Protein AF-A0A954VTP2-F1 (afdb_monomer_lite)

Foldseek 3Di:
DWDWDAQDDDDDPPQCVQQVVVQVQLCPPLFLNVPPPWGKGWCAQDPPGFSCRRQVNVDPFADFFAASVVPHTQGRGSCLQFPQPHFRPFFRAAGSNRHGHPDQKAFHCHQLRSGFDADPVRQTQTVSSVFWHFIATRGGRGSSRRGVDTDGSNDTTIIDMDIDDDDDDAQLQPPVSPNDRFQVSLLVLLVCQQVQPQPCSCVSVPPSGSHLVSSVCSACPRLNAAQQPLGSPRAREPVSVVQLVVVVQEVPPDALCDTSNNAPSSSRSGRYPVSVVRRCVVVRYVNVSVDPPDPPPPPPVVVVVVVVVVVVPPPPDDDDDDDD

Radius of gyration: 31.39 Å; chains: 1; bounding box: 60×109×73 Å

Structure (mmCIF, N/CA/C/O backbone):
data_AF-A0A954VTP2-F1
#
_entry.id   AF-A0A954VTP2-F1
#
loop_
_atom_site.group_PDB
_atom_site.id
_atom_site.type_symbol
_atom_site.label_atom_id
_atom_site.label_alt_id
_atom_site.label_comp_id
_atom_site.label_asym_id
_atom_site.label_entity_id
_atom_site.label_seq_id
_atom_site.pdbx_PDB_ins_code
_atom_site.Cartn_x
_atom_site.Cartn_y
_atom_site.Cartn_z
_atom_site.occupancy
_atom_site.B_iso_or_equiv
_atom_site.auth_seq_id
_atom_site.auth_comp_id
_atom_site.auth_asym_id
_atom_site.auth_atom_id
_atom_site.pdbx_PDB_model_num
ATOM 1 N N . MET A 1 1 ? 8.402 9.759 -12.690 1.00 35.31 1 MET A N 1
ATOM 2 C CA . MET A 1 1 ? 9.348 10.727 -12.102 1.00 35.31 1 MET A CA 1
ATOM 3 C C . MET A 1 1 ? 10.553 10.971 -13.006 1.00 35.31 1 MET A C 1
ATOM 5 O O . MET A 1 1 ? 11.437 10.148 -12.967 1.00 35.31 1 MET A O 1
ATOM 9 N N . SER A 1 2 ? 10.586 12.011 -13.848 1.00 28.25 2 SER A N 1
ATOM 10 C CA . SER A 1 2 ? 11.744 12.298 -14.728 1.00 28.25 2 SER A CA 1
ATOM 11 C C . SER A 1 2 ? 12.648 13.342 -14.095 1.00 28.25 2 SER A C 1
ATOM 13 O O . SER A 1 2 ? 12.133 14.381 -13.689 1.00 28.25 2 SER A O 1
ATOM 15 N N . LEU A 1 3 ? 13.959 13.095 -14.060 1.00 38.44 3 LEU A N 1
ATOM 16 C CA . LEU A 1 3 ? 14.917 13.932 -13.334 1.00 38.44 3 LEU A CA 1
ATOM 17 C C . LEU A 1 3 ? 16.186 14.200 -14.156 1.00 38.44 3 LEU A C 1
ATOM 19 O O . LEU A 1 3 ? 16.896 13.253 -14.482 1.00 38.44 3 LEU A O 1
ATOM 23 N N . GLU A 1 4 ? 16.454 15.464 -14.506 1.00 31.09 4 GLU A N 1
ATOM 24 C CA . GLU A 1 4 ? 17.677 15.900 -15.208 1.00 31.09 4 GLU A CA 1
ATOM 25 C C . GLU A 1 4 ? 18.935 15.542 -14.402 1.00 31.09 4 GLU A C 1
ATOM 27 O O . GLU A 1 4 ? 19.160 16.096 -13.327 1.00 31.09 4 GLU A O 1
ATOM 32 N N . ASN A 1 5 ? 19.779 14.645 -14.923 1.00 38.56 5 ASN A N 1
ATOM 33 C CA . ASN A 1 5 ? 21.031 14.283 -14.258 1.00 38.56 5 ASN A CA 1
ATOM 34 C C . ASN A 1 5 ? 22.223 15.025 -14.873 1.00 38.56 5 ASN A C 1
ATOM 36 O O . ASN A 1 5 ? 22.413 14.954 -16.086 1.00 38.56 5 ASN A O 1
ATOM 40 N N . GLN A 1 6 ? 23.020 15.711 -14.041 1.00 37.25 6 GLN A N 1
ATOM 41 C CA . GLN A 1 6 ? 24.300 16.331 -14.412 1.00 37.25 6 GLN A CA 1
ATOM 42 C C . GLN A 1 6 ? 25.276 15.278 -14.971 1.00 37.25 6 GLN A C 1
ATOM 44 O O . GLN A 1 6 ? 25.207 14.108 -14.623 1.00 37.25 6 GLN A O 1
ATOM 49 N N . ALA A 1 7 ? 26.190 15.672 -15.860 1.00 34.72 7 ALA A N 1
ATOM 50 C CA . ALA A 1 7 ? 27.163 14.756 -16.459 1.00 34.72 7 ALA A CA 1
ATOM 51 C C . ALA A 1 7 ? 28.050 14.087 -15.383 1.00 34.72 7 ALA A C 1
ATOM 53 O O . ALA A 1 7 ? 28.792 14.791 -14.697 1.00 34.72 7 ALA A O 1
ATOM 54 N N . PHE A 1 8 ? 28.025 12.753 -15.265 1.00 45.66 8 PHE A N 1
ATOM 55 C CA . PHE A 1 8 ? 28.810 12.015 -14.263 1.00 45.66 8 PHE A CA 1
ATOM 56 C C . PHE A 1 8 ? 29.788 10.998 -14.882 1.00 45.66 8 PHE A C 1
ATOM 58 O O . PHE A 1 8 ? 29.507 10.329 -15.874 1.00 45.66 8 PHE A O 1
ATOM 65 N N . GLN A 1 9 ? 31.004 10.986 -14.324 1.00 34.06 9 GLN A N 1
ATOM 66 C CA . GLN A 1 9 ? 32.196 10.235 -14.746 1.00 34.06 9 GLN A CA 1
ATOM 67 C C . GLN A 1 9 ? 32.358 8.935 -13.950 1.00 34.06 9 GLN A C 1
ATOM 69 O O . GLN A 1 9 ? 31.862 8.828 -12.836 1.00 34.06 9 GLN A O 1
ATOM 74 N N . ALA A 1 10 ? 33.107 7.989 -14.525 1.00 33.31 10 ALA A N 1
ATOM 75 C CA . ALA A 1 10 ? 33.074 6.574 -14.182 1.00 33.31 10 ALA A CA 1
ATOM 76 C C . ALA A 1 10 ? 33.636 6.155 -12.783 1.00 33.31 10 ALA A C 1
ATOM 78 O O . ALA A 1 10 ? 34.852 6.247 -12.621 1.00 33.31 10 ALA A O 1
ATOM 79 N N . ASP A 1 11 ? 32.849 5.600 -11.834 1.00 39.38 11 ASP A N 1
ATOM 80 C CA . ASP A 1 11 ? 33.335 4.825 -10.661 1.00 39.38 11 ASP A CA 1
ATOM 81 C C . ASP A 1 1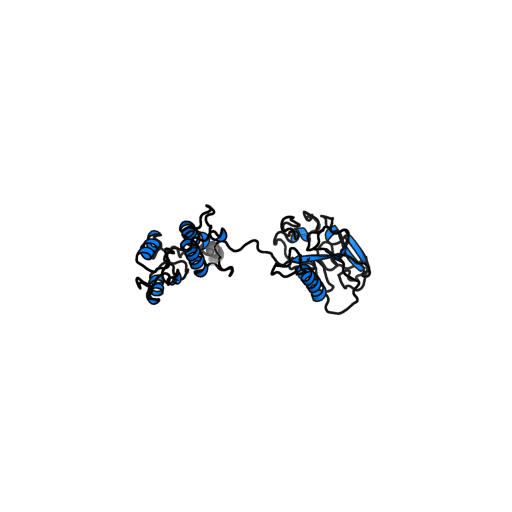1 ? 32.464 3.599 -10.263 1.00 39.38 11 ASP A C 1
ATOM 83 O O . ASP A 1 11 ? 31.316 3.479 -10.634 1.00 39.38 11 ASP A O 1
ATOM 87 N N . THR A 1 12 ? 33.031 2.618 -9.556 1.00 38.84 12 THR A N 1
ATOM 88 C CA . THR A 1 12 ? 32.574 1.212 -9.468 1.00 38.84 12 THR A CA 1
ATOM 89 C C . THR A 1 12 ? 31.311 0.871 -8.638 1.00 38.84 12 THR A C 1
ATOM 91 O O . THR A 1 12 ? 31.079 -0.318 -8.418 1.00 38.84 12 THR A O 1
ATOM 94 N N . GLU A 1 13 ? 30.479 1.823 -8.199 1.00 49.91 13 GLU A N 1
ATOM 95 C CA . GLU A 1 13 ? 29.265 1.571 -7.373 1.00 49.91 13 GLU A CA 1
ATOM 96 C C . GLU A 1 13 ? 27.963 2.133 -8.001 1.00 49.91 13 GLU A C 1
ATOM 98 O O . GLU A 1 13 ? 27.205 2.908 -7.412 1.00 49.91 13 GLU A O 1
ATOM 103 N N . TRP A 1 14 ? 27.689 1.727 -9.241 1.00 55.72 14 TRP A N 1
ATOM 104 C CA . TRP A 1 14 ? 26.690 2.346 -10.124 1.00 55.72 14 TRP A CA 1
ATOM 105 C C . TRP A 1 14 ? 25.211 2.126 -9.796 1.00 55.72 14 TRP A C 1
ATOM 107 O O . TRP A 1 14 ? 24.408 3.055 -9.914 1.00 55.72 14 TRP A O 1
ATOM 117 N N . GLU A 1 15 ? 24.849 0.906 -9.398 1.00 54.88 15 GLU A N 1
ATOM 118 C CA . GLU A 1 15 ? 23.455 0.506 -9.149 1.00 54.88 15 GLU A CA 1
ATOM 119 C C . GLU A 1 15 ? 22.894 1.211 -7.905 1.00 54.88 15 GLU A C 1
ATOM 121 O O . GLU A 1 15 ? 21.787 1.752 -7.934 1.00 54.88 15 GLU A O 1
ATOM 126 N N . CYS A 1 16 ? 23.701 1.293 -6.839 1.00 61.84 16 CYS A N 1
ATOM 127 C CA . CYS A 1 16 ? 23.359 2.045 -5.633 1.00 61.84 16 CYS A CA 1
ATOM 128 C C . CYS A 1 16 ? 23.213 3.537 -5.939 1.00 61.84 16 CYS A C 1
ATOM 130 O O . CYS A 1 16 ? 22.214 4.130 -5.563 1.00 61.84 16 CYS A O 1
ATOM 132 N N . THR A 1 17 ? 24.130 4.130 -6.712 1.00 78.12 17 THR A N 1
ATOM 133 C CA . THR A 1 17 ? 24.124 5.579 -6.982 1.00 78.12 17 THR A CA 1
ATOM 134 C C . THR A 1 17 ? 22.841 6.055 -7.673 1.00 78.12 17 THR A C 1
ATOM 136 O O . THR A 1 17 ? 22.273 7.081 -7.297 1.00 78.12 17 THR A O 1
ATOM 139 N N . HIS A 1 18 ? 22.344 5.311 -8.665 1.00 84.12 18 HIS A N 1
ATOM 140 C CA . HIS A 1 18 ? 21.131 5.691 -9.396 1.00 84.12 18 HIS A CA 1
ATOM 141 C C . HIS A 1 18 ? 19.852 5.451 -8.591 1.00 84.12 18 HIS A C 1
ATOM 143 O O . HIS A 1 18 ? 18.948 6.289 -8.618 1.00 84.12 18 HIS A O 1
ATOM 149 N N . ASN A 1 19 ? 19.777 4.338 -7.857 1.00 89.06 19 ASN A N 1
ATOM 150 C CA . ASN A 1 19 ? 18.643 4.051 -6.980 1.00 89.06 19 ASN A CA 1
ATOM 151 C C . ASN A 1 19 ? 18.606 5.016 -5.773 1.00 89.06 19 ASN A C 1
ATOM 153 O O . ASN A 1 19 ? 17.533 5.500 -5.410 1.00 89.06 19 ASN A O 1
ATOM 157 N N . ASP A 1 20 ? 19.763 5.383 -5.215 1.00 88.56 20 ASP A N 1
ATOM 158 C CA . ASP A 1 20 ? 19.900 6.390 -4.154 1.00 88.56 20 ASP A CA 1
ATOM 159 C C . ASP A 1 20 ? 19.484 7.775 -4.649 1.00 88.56 20 ASP A C 1
ATOM 161 O O . ASP A 1 20 ? 18.753 8.486 -3.956 1.00 88.56 20 ASP A O 1
ATOM 165 N N . PHE A 1 21 ? 19.886 8.142 -5.870 1.00 88.88 21 PHE A N 1
ATOM 166 C CA . PHE A 1 21 ? 19.474 9.392 -6.499 1.00 88.88 21 PHE A CA 1
ATOM 167 C C . PHE A 1 21 ? 17.949 9.483 -6.598 1.00 88.88 21 PHE A C 1
ATOM 169 O O . PHE A 1 21 ? 17.357 10.403 -6.030 1.00 88.88 21 PHE A O 1
ATOM 176 N N . VAL A 1 22 ? 17.290 8.509 -7.237 1.00 91.88 22 VAL A N 1
ATOM 177 C CA . VAL A 1 22 ? 15.826 8.563 -7.396 1.00 91.88 22 VAL A CA 1
ATOM 178 C C . VAL A 1 22 ? 15.089 8.450 -6.061 1.00 91.88 22 VAL A C 1
ATOM 180 O O . VAL A 1 22 ? 14.037 9.062 -5.894 1.00 91.88 22 VAL A O 1
ATOM 183 N N . THR A 1 23 ? 15.655 7.733 -5.086 1.00 91.81 23 THR A N 1
ATOM 184 C CA . THR A 1 23 ? 15.123 7.675 -3.718 1.00 91.81 23 THR A CA 1
ATOM 185 C C . THR A 1 23 ? 15.218 9.027 -3.018 1.00 91.81 23 THR A C 1
ATOM 187 O O . THR A 1 23 ? 14.278 9.427 -2.331 1.00 91.81 23 THR A O 1
ATOM 190 N N . SER A 1 24 ? 16.326 9.751 -3.184 1.00 90.88 24 SER A N 1
ATOM 191 C CA . SER A 1 24 ? 16.495 11.083 -2.599 1.00 90.88 24 SER A CA 1
ATOM 192 C C . SER A 1 24 ? 15.520 12.095 -3.207 1.00 90.88 24 SER A C 1
ATOM 194 O O . SER A 1 24 ? 14.897 12.863 -2.477 1.00 90.88 24 SER A O 1
ATOM 196 N N . GLU A 1 25 ? 15.305 12.019 -4.521 1.00 91.25 25 GLU A N 1
ATOM 197 C CA . GLU A 1 25 ? 14.390 12.884 -5.267 1.00 91.25 25 GLU A CA 1
ATOM 198 C C . GLU A 1 25 ? 12.922 12.623 -4.914 1.00 91.25 25 GLU A C 1
ATOM 200 O O . GLU A 1 25 ? 12.150 13.567 -4.730 1.00 91.25 25 GLU A O 1
ATOM 205 N N . ALA A 1 26 ? 12.542 11.355 -4.732 1.00 92.12 26 ALA A N 1
ATOM 206 C CA . ALA A 1 26 ? 11.207 10.972 -4.277 1.00 92.12 26 ALA A CA 1
ATOM 207 C C . ALA A 1 26 ? 10.867 11.514 -2.878 1.00 92.12 26 ALA A C 1
ATOM 209 O O . ALA A 1 26 ? 9.687 11.728 -2.586 1.00 92.12 26 ALA A O 1
ATOM 210 N N . LYS A 1 27 ? 11.887 11.753 -2.041 1.00 91.12 27 LYS A N 1
ATOM 211 C CA . LYS A 1 27 ? 11.785 12.253 -0.659 1.00 91.12 27 LYS A CA 1
ATOM 212 C C . LYS A 1 27 ? 12.024 13.760 -0.524 1.00 91.12 27 LYS A C 1
ATOM 214 O O . LYS A 1 27 ? 12.118 14.261 0.596 1.00 91.12 27 LYS A O 1
ATOM 219 N N . LEU A 1 28 ? 12.149 14.495 -1.631 1.00 92.88 28 LEU A N 1
ATOM 220 C CA . LEU A 1 28 ? 12.284 15.947 -1.564 1.00 92.88 28 LEU A CA 1
ATOM 221 C C . LEU A 1 28 ? 11.017 16.598 -0.982 1.00 92.88 28 LEU A C 1
ATOM 223 O O . LEU A 1 28 ? 9.911 16.168 -1.318 1.00 92.88 28 LEU A O 1
ATOM 227 N N . PRO A 1 29 ? 11.161 17.677 -0.188 1.00 95.31 29 PRO A N 1
ATOM 228 C CA . PRO A 1 29 ? 10.022 18.424 0.327 1.00 95.31 29 PRO A CA 1
ATOM 229 C C . PRO A 1 29 ? 9.065 18.868 -0.783 1.00 95.31 29 PRO A C 1
ATOM 231 O O . PRO A 1 29 ? 9.474 19.537 -1.735 1.00 95.31 29 PRO A O 1
ATOM 234 N N . GLY A 1 30 ? 7.786 18.526 -0.638 1.00 90.88 30 GLY A N 1
ATOM 235 C CA . GLY A 1 30 ? 6.728 18.847 -1.599 1.00 90.88 30 GLY A CA 1
ATOM 236 C C . GLY A 1 30 ? 6.518 17.799 -2.693 1.00 90.88 30 GLY A C 1
ATOM 237 O O . GLY A 1 30 ? 5.600 17.956 -3.497 1.00 90.88 30 GLY A O 1
ATOM 238 N N . SER A 1 31 ? 7.327 16.738 -2.729 1.00 92.94 31 SER A N 1
ATOM 239 C CA . SER A 1 31 ? 7.081 15.573 -3.579 1.00 92.94 31 SER A CA 1
ATOM 240 C C . SER A 1 31 ? 5.758 14.911 -3.185 1.00 92.94 31 SER A C 1
ATOM 242 O O . SER A 1 31 ? 5.483 14.731 -1.999 1.00 92.94 31 SER A O 1
ATOM 244 N N . LEU A 1 32 ? 4.954 14.469 -4.160 1.00 90.12 32 LEU A N 1
ATOM 245 C CA . LEU A 1 32 ? 3.729 13.705 -3.871 1.00 90.12 32 LEU A CA 1
ATOM 246 C C . LEU A 1 32 ? 4.014 12.362 -3.189 1.00 90.12 32 LEU A C 1
ATOM 248 O O . LEU A 1 32 ? 3.113 11.734 -2.642 1.00 90.12 32 LEU A O 1
ATOM 252 N N . THR A 1 33 ? 5.268 11.921 -3.230 1.00 89.12 33 THR A N 1
ATOM 253 C CA . THR A 1 33 ? 5.714 10.645 -2.685 1.00 89.12 33 THR A CA 1
ATOM 254 C C . THR A 1 33 ? 6.558 10.804 -1.423 1.00 89.12 33 THR A C 1
ATOM 256 O O . THR A 1 33 ? 7.090 9.811 -0.938 1.00 89.12 33 THR A O 1
ATOM 259 N N . GLU A 1 34 ? 6.692 12.028 -0.893 1.00 89.31 34 GLU A N 1
ATOM 260 C CA . GLU A 1 34 ? 7.565 12.352 0.247 1.00 89.31 34 GLU A CA 1
ATOM 261 C C . GLU A 1 34 ? 7.271 11.479 1.475 1.00 89.31 34 GLU A C 1
ATOM 263 O O . GLU A 1 34 ? 8.191 11.002 2.138 1.00 89.31 34 GLU A O 1
ATOM 268 N N . SER A 1 35 ? 5.987 11.245 1.758 1.00 86.44 35 SER A N 1
ATOM 269 C CA . SER A 1 35 ? 5.522 10.502 2.932 1.00 86.44 35 SER A CA 1
ATOM 270 C C . SER A 1 35 ? 5.385 8.995 2.713 1.00 86.44 35 SER A C 1
ATOM 272 O O . SER A 1 35 ? 4.958 8.298 3.630 1.00 86.44 35 SER A O 1
ATOM 274 N N . LEU A 1 36 ? 5.660 8.483 1.511 1.00 84.06 36 LEU A N 1
ATOM 275 C CA . LEU A 1 36 ? 5.495 7.059 1.229 1.00 84.06 36 LEU A CA 1
ATOM 276 C C . LEU A 1 36 ? 6.678 6.276 1.802 1.00 84.06 36 LEU A C 1
ATOM 278 O O . LEU A 1 36 ? 7.824 6.482 1.393 1.00 84.06 36 LEU A O 1
ATOM 282 N N . ASP A 1 37 ? 6.391 5.340 2.707 1.00 82.81 37 ASP A N 1
ATOM 283 C CA . ASP A 1 37 ? 7.393 4.414 3.239 1.00 82.81 37 ASP A CA 1
ATOM 284 C C . ASP A 1 37 ? 7.608 3.241 2.275 1.00 82.81 37 ASP A C 1
ATOM 286 O O . ASP A 1 37 ? 7.126 2.127 2.457 1.00 82.81 37 ASP A O 1
ATOM 290 N N . THR A 1 38 ? 8.285 3.537 1.169 1.00 85.94 38 THR A N 1
ATOM 291 C CA . THR A 1 38 ? 8.599 2.573 0.114 1.00 85.94 38 THR A CA 1
ATOM 292 C C . THR A 1 38 ? 10.026 2.765 -0.386 1.00 85.94 38 THR A C 1
ATOM 294 O O . THR A 1 38 ? 10.633 3.833 -0.253 1.00 85.94 38 THR A O 1
ATOM 297 N N . THR A 1 39 ? 10.559 1.729 -1.024 1.00 87.06 39 THR A N 1
ATOM 298 C CA . THR A 1 39 ? 11.769 1.833 -1.840 1.00 87.06 39 THR A CA 1
ATOM 299 C C . THR A 1 39 ? 11.450 2.482 -3.184 1.00 87.06 39 THR A C 1
ATOM 301 O O . THR A 1 39 ? 10.319 2.393 -3.666 1.00 87.06 39 THR A O 1
ATOM 304 N N . TRP A 1 40 ? 12.446 3.133 -3.784 1.00 92.69 40 TRP A N 1
ATOM 305 C CA . TRP A 1 40 ? 12.388 3.679 -5.138 1.00 92.69 40 TRP A CA 1
ATOM 306 C C . TRP A 1 40 ? 13.584 3.166 -5.932 1.00 92.69 40 TRP A C 1
ATOM 308 O O . TRP A 1 40 ? 14.713 3.175 -5.450 1.00 92.69 40 TRP A O 1
ATOM 318 N N . THR A 1 41 ? 13.332 2.709 -7.151 1.00 94.25 41 THR A N 1
ATOM 319 C CA . THR A 1 41 ? 14.354 2.156 -8.045 1.00 94.25 41 THR A CA 1
ATOM 320 C C . THR A 1 41 ? 14.270 2.828 -9.403 1.00 94.25 41 THR A C 1
ATOM 322 O O . THR A 1 41 ? 13.185 3.170 -9.881 1.00 94.25 41 THR A O 1
ATOM 325 N N . ALA A 1 42 ? 15.418 3.065 -10.030 1.00 94.62 42 ALA A N 1
ATOM 326 C CA . ALA A 1 42 ? 15.474 3.607 -11.376 1.00 94.62 42 ALA A CA 1
ATOM 327 C C . ALA A 1 42 ? 14.922 2.578 -12.375 1.00 94.62 42 ALA A C 1
ATOM 329 O O . ALA A 1 42 ? 15.268 1.397 -12.339 1.00 94.62 42 ALA A O 1
ATOM 330 N N . ILE A 1 43 ? 14.092 3.018 -13.316 1.00 94.12 43 ILE A N 1
ATOM 331 C CA . ILE A 1 43 ? 13.606 2.179 -14.413 1.00 94.12 43 ILE A CA 1
ATOM 332 C C . ILE A 1 43 ? 14.659 2.189 -15.523 1.00 94.12 43 ILE A C 1
ATOM 334 O O . ILE A 1 43 ? 14.496 2.831 -16.562 1.00 94.12 43 ILE A O 1
ATOM 338 N N . ALA A 1 44 ? 15.784 1.534 -15.250 1.00 93.31 44 ALA A N 1
ATOM 339 C CA . ALA A 1 44 ? 16.951 1.538 -16.112 1.00 93.31 44 ALA A CA 1
ATOM 340 C C . ALA A 1 44 ? 17.779 0.255 -15.969 1.00 93.31 44 ALA A C 1
ATOM 342 O O . ALA A 1 44 ? 17.739 -0.401 -14.930 1.00 93.31 44 ALA A O 1
ATOM 343 N N . ALA A 1 45 ? 18.536 -0.089 -17.012 1.00 93.25 45 ALA A N 1
ATOM 344 C CA . ALA A 1 45 ? 19.517 -1.169 -16.965 1.00 93.25 45 ALA A CA 1
ATOM 345 C C . ALA A 1 45 ? 20.939 -0.628 -16.759 1.00 93.25 45 ALA A C 1
ATOM 347 O O . ALA A 1 45 ? 21.332 0.392 -17.337 1.00 93.25 45 ALA A O 1
ATOM 348 N N . PHE A 1 46 ? 21.713 -1.387 -15.990 1.00 91.06 46 PHE A N 1
ATOM 349 C CA . PHE A 1 46 ? 23.109 -1.155 -15.627 1.00 91.06 46 PHE A CA 1
ATOM 350 C C . PHE A 1 46 ? 24.009 -2.226 -16.268 1.00 91.06 46 PHE A C 1
ATOM 352 O O . PHE A 1 46 ? 23.502 -3.170 -16.882 1.00 91.06 46 PHE A O 1
ATOM 359 N N . PRO A 1 47 ? 25.347 -2.122 -16.163 1.00 88.75 47 PRO A N 1
ATOM 360 C CA . PRO A 1 47 ? 26.248 -3.064 -16.828 1.00 88.75 47 PRO A CA 1
ATOM 361 C C . PRO A 1 47 ? 26.089 -4.523 -16.372 1.00 88.75 47 PRO A C 1
ATOM 363 O O . PRO A 1 47 ? 26.438 -5.437 -17.121 1.00 88.75 47 PRO A O 1
ATOM 366 N N . THR A 1 48 ? 25.589 -4.741 -15.153 1.00 87.69 48 THR A N 1
ATOM 367 C CA . THR A 1 48 ? 25.461 -6.060 -14.514 1.00 87.69 48 THR A CA 1
ATOM 368 C C . THR A 1 48 ? 24.032 -6.462 -14.181 1.00 87.69 48 THR A C 1
ATOM 370 O O . THR A 1 48 ? 23.762 -7.659 -14.108 1.00 87.69 48 THR A O 1
ATOM 373 N N . VAL A 1 49 ? 23.122 -5.499 -14.043 1.00 91.00 49 VAL A N 1
ATOM 374 C CA . VAL A 1 49 ? 21.723 -5.728 -13.670 1.00 91.00 49 VAL A CA 1
ATOM 375 C C . VAL A 1 49 ? 20.810 -5.140 -14.739 1.00 91.00 49 VAL A C 1
ATOM 377 O O . VAL A 1 49 ? 20.920 -3.973 -15.119 1.00 91.00 49 VAL A O 1
ATOM 380 N N . ASN A 1 50 ? 19.904 -5.965 -15.260 1.00 93.50 50 ASN A N 1
ATOM 381 C CA . ASN A 1 50 ? 18.906 -5.509 -16.225 1.00 93.50 50 ASN A CA 1
ATOM 382 C C . ASN A 1 50 ? 17.785 -4.712 -15.525 1.00 93.50 50 ASN A C 1
ATOM 384 O O . ASN A 1 50 ? 17.600 -4.818 -14.316 1.00 93.50 50 ASN A O 1
ATOM 388 N N . ALA A 1 51 ? 17.006 -3.936 -16.279 1.00 93.12 51 ALA A N 1
ATOM 389 C CA . ALA A 1 51 ? 16.006 -3.042 -15.696 1.00 93.12 51 ALA A CA 1
ATOM 390 C C . ALA A 1 51 ? 14.870 -3.784 -14.984 1.00 93.12 51 ALA A C 1
ATOM 392 O O . ALA A 1 51 ? 14.331 -3.289 -13.993 1.00 93.12 51 ALA A O 1
ATOM 393 N N . ARG A 1 52 ? 14.520 -4.983 -15.465 1.00 92.88 52 ARG A N 1
ATOM 394 C CA . ARG A 1 52 ? 13.479 -5.815 -14.851 1.00 92.88 52 ARG A CA 1
ATOM 395 C C . ARG A 1 52 ? 13.919 -6.321 -13.484 1.00 92.88 52 ARG A C 1
ATOM 397 O O . ARG A 1 52 ? 13.154 -6.262 -12.535 1.00 92.88 52 ARG A O 1
ATOM 404 N N . GLU A 1 53 ? 15.165 -6.765 -13.374 1.00 93.31 53 GLU A N 1
ATOM 405 C CA . GLU A 1 53 ? 15.763 -7.183 -12.108 1.00 93.31 53 GLU A CA 1
ATOM 406 C C . GLU A 1 53 ? 15.914 -5.998 -11.145 1.00 93.31 53 GLU A C 1
ATOM 408 O O . GLU A 1 53 ? 15.503 -6.112 -9.993 1.00 93.31 53 GLU A O 1
ATOM 413 N N . ASN A 1 54 ? 16.386 -4.838 -11.626 1.00 92.69 54 ASN A N 1
ATOM 414 C CA . ASN A 1 54 ? 16.537 -3.637 -10.794 1.00 92.69 54 ASN A CA 1
ATOM 415 C C . ASN A 1 54 ? 15.212 -3.154 -10.187 1.00 92.69 54 ASN A C 1
ATOM 417 O O . ASN A 1 54 ? 15.182 -2.665 -9.064 1.00 92.69 54 ASN A O 1
ATOM 421 N N . THR A 1 55 ? 14.121 -3.279 -10.941 1.00 91.88 55 THR A N 1
ATOM 422 C CA . THR A 1 55 ? 12.781 -2.843 -10.517 1.00 91.88 55 THR A CA 1
ATOM 423 C C . THR A 1 55 ? 11.948 -3.963 -9.895 1.00 91.88 55 THR A C 1
ATOM 425 O O . THR A 1 55 ? 10.797 -3.730 -9.538 1.00 91.88 55 THR A O 1
ATOM 428 N N . HIS A 1 56 ? 12.498 -5.175 -9.762 1.00 91.56 56 HIS A N 1
ATOM 429 C CA . HIS A 1 56 ? 11.783 -6.366 -9.286 1.00 91.56 56 HIS A CA 1
ATOM 430 C C . HIS A 1 56 ? 10.519 -6.714 -10.107 1.00 91.56 56 HIS A C 1
ATOM 432 O O . HIS A 1 56 ? 9.486 -7.107 -9.568 1.00 91.56 56 HIS A O 1
ATOM 438 N N . THR A 1 57 ? 10.616 -6.588 -11.432 1.00 90.94 57 THR A N 1
ATOM 439 C CA . THR A 1 57 ? 9.557 -6.847 -12.427 1.00 90.94 57 THR A CA 1
ATOM 440 C C . THR A 1 57 ? 9.964 -7.930 -13.452 1.00 90.94 57 THR A C 1
ATOM 442 O O . THR A 1 57 ? 9.618 -7.899 -14.640 1.00 90.94 57 THR A O 1
ATOM 445 N N . ASP A 1 58 ? 10.752 -8.910 -13.008 1.00 87.12 58 ASP A N 1
ATOM 446 C CA . ASP A 1 58 ? 11.397 -9.948 -13.825 1.00 87.12 58 ASP A CA 1
ATOM 447 C C . ASP A 1 58 ? 10.508 -11.163 -14.161 1.00 87.12 58 ASP A C 1
ATOM 449 O O . ASP A 1 58 ? 10.898 -12.018 -14.965 1.00 87.12 58 ASP A O 1
ATOM 453 N N . PHE A 1 59 ? 9.270 -11.192 -13.667 1.00 83.06 59 PHE A N 1
ATOM 454 C CA . PHE A 1 59 ? 8.265 -12.217 -13.966 1.00 83.06 59 PHE A CA 1
ATOM 455 C C . PHE A 1 59 ? 7.046 -11.656 -14.719 1.00 83.06 59 PHE A C 1
ATOM 457 O O . PHE A 1 59 ? 6.814 -10.450 -14.744 1.00 8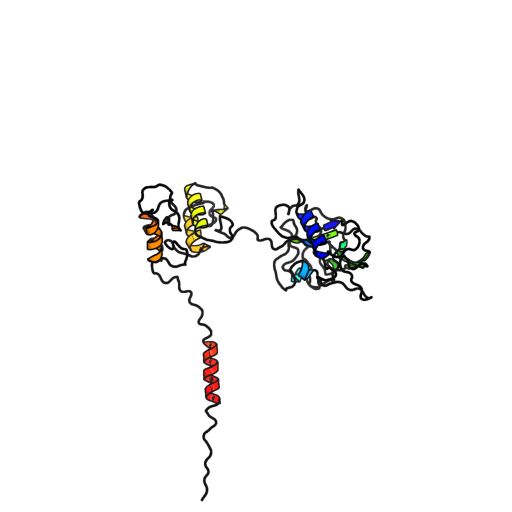3.06 59 PHE A O 1
ATOM 464 N N . ASP A 1 60 ? 6.288 -12.545 -15.370 1.00 78.31 60 ASP A N 1
ATOM 465 C CA . ASP A 1 60 ? 5.044 -12.194 -16.067 1.00 78.31 60 ASP A CA 1
ATOM 466 C C . ASP A 1 60 ? 3.882 -12.034 -15.068 1.00 78.31 60 ASP A C 1
ATOM 468 O O . ASP A 1 60 ? 3.755 -12.817 -14.122 1.00 78.31 60 ASP A O 1
ATOM 472 N N . GLY A 1 61 ? 3.000 -11.060 -15.303 1.00 80.75 61 GLY A N 1
ATOM 473 C CA . GLY A 1 61 ? 1.968 -10.642 -14.350 1.00 80.75 61 GLY A CA 1
ATOM 474 C C . GLY A 1 61 ? 2.473 -9.520 -13.441 1.00 80.75 61 GLY A C 1
ATOM 475 O O . GLY A 1 61 ? 3.268 -8.694 -13.876 1.00 80.75 61 GLY A O 1
ATOM 476 N N . GLY A 1 62 ? 1.991 -9.457 -12.200 1.00 84.31 62 GLY A N 1
ATOM 477 C CA . GLY A 1 62 ? 2.364 -8.414 -11.240 1.00 84.31 62 GLY A CA 1
ATOM 478 C C . GLY A 1 62 ? 1.198 -7.506 -10.863 1.00 84.31 62 GLY A C 1
ATOM 479 O O . GLY A 1 62 ? 0.042 -7.928 -10.872 1.00 84.31 62 GLY A O 1
ATOM 480 N N . PHE A 1 63 ? 1.525 -6.272 -10.492 1.00 87.31 63 PHE A N 1
ATOM 481 C CA . PHE A 1 63 ? 0.564 -5.272 -10.034 1.00 87.31 63 PHE A CA 1
ATOM 482 C C . PHE A 1 63 ? 0.407 -4.159 -11.075 1.00 87.31 63 PHE A C 1
ATOM 484 O O . PHE A 1 63 ? 1.372 -3.865 -11.787 1.00 87.31 63 PHE A O 1
ATOM 491 N N . PRO A 1 64 ? -0.764 -3.499 -11.141 1.00 90.06 64 PRO A N 1
ATOM 492 C CA . PRO A 1 64 ? -0.932 -2.338 -11.998 1.00 90.06 64 PRO A CA 1
ATOM 493 C C . PRO A 1 64 ? 0.028 -1.218 -11.598 1.00 90.06 64 PRO A C 1
ATOM 495 O O . PRO A 1 64 ? 0.227 -0.936 -10.415 1.00 90.06 64 PRO A O 1
ATOM 498 N N . ILE A 1 65 ? 0.603 -0.557 -12.598 1.00 92.12 65 ILE A N 1
ATOM 499 C CA . ILE A 1 65 ? 1.558 0.536 -12.405 1.00 92.12 65 ILE A CA 1
ATOM 500 C C . ILE A 1 65 ? 0.837 1.850 -12.674 1.00 92.12 65 ILE A C 1
ATOM 502 O O . ILE A 1 65 ? 0.175 1.991 -13.703 1.00 92.12 65 ILE A O 1
ATOM 506 N N . PHE A 1 66 ? 1.000 2.829 -11.788 1.00 93.12 66 PHE A N 1
ATOM 507 C CA . PHE A 1 66 ? 0.385 4.152 -11.895 1.00 93.12 66 PHE A CA 1
ATOM 508 C C . PHE A 1 66 ? 1.441 5.256 -11.952 1.00 93.12 66 PHE A C 1
ATOM 510 O O . PHE A 1 66 ? 2.597 5.069 -11.565 1.00 93.12 66 PHE A O 1
ATOM 517 N N . ARG A 1 67 ? 1.046 6.432 -12.446 1.00 92.62 67 ARG A N 1
ATOM 518 C CA . ARG A 1 67 ? 1.813 7.664 -12.238 1.00 92.62 67 ARG A CA 1
ATOM 519 C C . ARG A 1 67 ? 1.752 8.079 -10.767 1.00 92.62 67 ARG A C 1
ATOM 521 O O . ARG A 1 67 ? 0.930 7.598 -9.996 1.00 92.62 67 ARG A O 1
ATOM 528 N N . VAL A 1 68 ? 2.595 9.046 -10.409 1.00 90.75 68 VAL A N 1
ATOM 529 C CA . VAL A 1 68 ? 2.655 9.624 -9.054 1.00 90.75 68 VAL A CA 1
ATOM 530 C C . VAL A 1 68 ? 1.373 10.352 -8.626 1.00 90.75 68 VAL A C 1
ATOM 532 O O . VAL A 1 68 ? 1.245 10.703 -7.462 1.00 90.75 68 VAL A O 1
ATOM 535 N N . ASP A 1 69 ? 0.433 10.585 -9.547 1.00 86.75 69 ASP A N 1
ATOM 536 C CA . ASP A 1 69 ? -0.901 11.104 -9.226 1.00 86.75 69 ASP A CA 1
ATOM 537 C C . ASP A 1 69 ? -1.814 10.053 -8.567 1.00 86.75 69 ASP A C 1
ATOM 539 O O . ASP A 1 69 ? -2.868 10.408 -8.055 1.00 86.75 69 ASP A O 1
ATOM 543 N N . GLY A 1 70 ? -1.425 8.772 -8.581 1.00 86.75 70 GLY A N 1
ATOM 544 C CA . GLY A 1 70 ? -2.205 7.663 -8.029 1.00 86.75 70 GLY A CA 1
ATOM 545 C C . GLY A 1 70 ? -3.440 7.271 -8.849 1.00 86.75 70 GLY A C 1
ATOM 546 O O . GLY A 1 70 ? -4.109 6.300 -8.507 1.00 86.75 70 GLY A O 1
ATOM 547 N N . GLU A 1 71 ? -3.741 7.972 -9.944 1.00 88.38 71 GLU A N 1
ATOM 548 C CA . GLU A 1 71 ? -4.966 7.792 -10.735 1.00 88.38 71 GLU A CA 1
ATOM 549 C C . GLU A 1 71 ? -4.666 7.335 -12.169 1.00 88.38 71 GLU A C 1
ATOM 551 O O . GLU A 1 71 ? -5.377 6.504 -12.747 1.00 88.38 71 GLU A O 1
ATOM 556 N N . THR A 1 72 ? -3.592 7.848 -12.772 1.00 91.00 72 THR A N 1
ATOM 557 C CA . THR A 1 72 ? -3.254 7.578 -14.168 1.00 91.00 72 THR A CA 1
ATOM 558 C C . THR A 1 72 ? -2.500 6.262 -14.283 1.00 91.00 72 THR A C 1
ATOM 560 O O . THR A 1 72 ? -1.287 6.191 -14.073 1.00 91.00 72 THR A O 1
ATOM 563 N N . LYS A 1 73 ? -3.208 5.208 -14.689 1.00 92.56 73 LYS A N 1
ATOM 564 C CA . LYS A 1 73 ? -2.609 3.894 -14.942 1.00 92.56 73 LYS A CA 1
ATOM 565 C C . LYS A 1 73 ? -1.665 3.916 -16.152 1.00 92.56 73 LYS A C 1
ATOM 567 O O . LYS A 1 73 ? -2.016 4.410 -17.225 1.00 92.56 73 LYS A O 1
ATOM 572 N N . ILE A 1 74 ? -0.474 3.362 -15.971 1.00 93.00 74 ILE A N 1
ATOM 573 C CA . ILE A 1 74 ? 0.567 3.160 -16.984 1.00 93.00 74 ILE A CA 1
ATOM 574 C C . ILE A 1 74 ? 0.466 1.755 -17.578 1.00 93.00 74 ILE A C 1
ATOM 576 O O . ILE A 1 74 ? 0.500 1.618 -18.796 1.00 93.00 74 ILE A O 1
ATOM 580 N N . ALA A 1 75 ? 0.307 0.728 -16.747 1.00 91.56 75 ALA A N 1
ATOM 581 C CA . ALA A 1 75 ? 0.345 -0.675 -17.158 1.00 91.56 75 ALA A CA 1
ATOM 582 C C . ALA A 1 75 ? -0.633 -1.502 -16.307 1.00 91.56 75 ALA A C 1
ATOM 584 O O . ALA A 1 75 ? -0.833 -1.161 -15.136 1.00 91.56 75 ALA A O 1
ATOM 585 N N . ASP A 1 76 ? -1.250 -2.553 -16.862 1.00 89.00 76 ASP A N 1
ATOM 586 C CA . ASP A 1 76 ? -2.087 -3.466 -16.065 1.00 89.00 76 ASP A CA 1
ATOM 587 C C . ASP A 1 76 ? -1.232 -4.414 -15.217 1.00 89.00 76 ASP A C 1
ATOM 589 O O . ASP A 1 76 ? -1.652 -4.814 -14.132 1.00 89.00 76 ASP A O 1
ATOM 593 N N . ASP A 1 77 ? -0.031 -4.732 -15.695 1.00 89.19 77 ASP A N 1
ATOM 594 C CA . ASP A 1 77 ? 0.940 -5.584 -15.024 1.00 89.19 77 ASP A CA 1
ATOM 595 C C . ASP A 1 77 ? 2.384 -5.270 -15.476 1.00 89.19 77 ASP A C 1
ATOM 597 O O . ASP A 1 77 ? 2.643 -4.298 -16.191 1.00 89.19 77 ASP A O 1
ATOM 601 N N . TYR A 1 78 ? 3.360 -6.070 -15.042 1.00 89.75 78 TYR A N 1
ATOM 602 C CA . TYR A 1 78 ? 4.766 -5.874 -15.403 1.00 89.75 78 TYR A CA 1
ATOM 603 C C . TYR A 1 78 ? 5.068 -6.251 -16.854 1.00 89.75 78 TYR A C 1
ATOM 605 O O . TYR A 1 78 ? 5.979 -5.686 -17.460 1.00 89.75 78 TYR A O 1
ATOM 613 N N . ALA A 1 79 ? 4.315 -7.184 -17.437 1.00 86.94 79 ALA A N 1
ATOM 614 C CA . ALA A 1 79 ? 4.500 -7.580 -18.826 1.00 86.94 79 ALA A CA 1
ATOM 615 C C . ALA A 1 79 ? 4.167 -6.418 -19.774 1.00 86.94 79 ALA A C 1
ATOM 617 O O . ALA A 1 79 ? 4.912 -6.175 -20.725 1.00 86.94 79 ALA A O 1
ATOM 618 N N . ASP A 1 80 ? 3.123 -5.650 -19.475 1.00 87.12 80 ASP A N 1
ATOM 619 C CA . ASP A 1 80 ? 2.740 -4.448 -20.223 1.00 87.12 80 ASP A CA 1
ATOM 620 C C . ASP A 1 80 ? 3.830 -3.366 -20.262 1.00 87.12 80 ASP A C 1
ATOM 622 O O . ASP A 1 80 ? 3.894 -2.589 -21.215 1.00 87.12 80 ASP A O 1
ATOM 626 N N . LEU A 1 81 ? 4.706 -3.308 -19.255 1.00 88.38 81 LEU A N 1
ATOM 627 C CA . LEU A 1 81 ? 5.806 -2.344 -19.221 1.00 88.38 81 LEU A CA 1
ATOM 628 C C . LEU A 1 81 ? 6.961 -2.726 -20.165 1.00 88.38 81 LEU A C 1
ATOM 630 O O . LEU A 1 81 ? 7.643 -1.840 -20.689 1.00 88.38 81 LEU A O 1
ATOM 634 N N . TRP A 1 82 ? 7.182 -4.031 -20.377 1.00 87.25 82 TRP A N 1
ATOM 635 C CA . TRP A 1 82 ? 8.394 -4.581 -21.003 1.00 87.25 82 TRP A CA 1
ATOM 636 C C . TRP A 1 82 ? 8.175 -5.305 -22.336 1.00 87.25 82 TRP A C 1
ATOM 638 O O . TRP A 1 82 ? 9.140 -5.578 -23.052 1.00 87.25 82 TRP A O 1
ATOM 648 N N . GLN A 1 83 ? 6.951 -5.694 -22.688 1.00 76.69 83 GLN A N 1
ATOM 649 C CA . GLN A 1 83 ? 6.707 -6.500 -23.885 1.00 76.69 83 GLN A CA 1
ATOM 650 C C . GLN A 1 83 ? 6.429 -5.635 -25.124 1.00 76.69 83 GLN A C 1
ATOM 652 O O . GLN A 1 83 ? 5.565 -4.771 -25.135 1.00 76.69 83 GLN A O 1
ATOM 657 N N . GLN A 1 84 ? 7.090 -5.964 -26.239 1.00 65.62 84 GLN A N 1
ATOM 658 C CA . GLN A 1 84 ? 7.034 -5.254 -27.536 1.00 65.62 84 GLN A CA 1
ATOM 659 C C . GLN A 1 84 ? 5.636 -5.095 -28.176 1.00 65.62 84 GLN A C 1
ATOM 661 O O . GLN A 1 84 ? 5.500 -4.480 -29.233 1.00 65.62 84 GLN A O 1
ATOM 666 N N . ARG A 1 85 ? 4.595 -5.738 -27.634 1.00 61.50 85 ARG A N 1
ATOM 667 C CA . ARG A 1 85 ? 3.269 -5.826 -28.273 1.00 61.50 85 ARG A CA 1
ATOM 668 C C . ARG A 1 85 ? 2.162 -5.118 -27.510 1.00 61.50 85 ARG A C 1
ATOM 670 O O . ARG A 1 85 ? 1.128 -4.852 -28.125 1.00 61.50 85 ARG A O 1
ATOM 677 N N . THR A 1 86 ? 2.364 -4.818 -26.234 1.00 57.66 86 THR A N 1
ATOM 678 C CA . THR A 1 86 ? 1.380 -4.125 -25.408 1.00 57.66 86 THR A CA 1
ATOM 679 C C . THR A 1 86 ? 1.893 -2.731 -25.134 1.00 57.66 86 THR A C 1
ATOM 681 O O . THR A 1 86 ? 3.006 -2.522 -24.670 1.00 57.66 86 THR A O 1
ATOM 684 N N . ALA A 1 87 ? 1.089 -1.766 -25.557 1.00 66.25 87 ALA A N 1
ATOM 685 C CA . ALA A 1 87 ? 1.387 -0.378 -25.336 1.00 66.25 87 ALA A CA 1
ATOM 686 C C . ALA A 1 87 ? 1.106 -0.046 -23.868 1.00 66.25 87 ALA A C 1
ATOM 688 O O . ALA A 1 87 ? -0.002 -0.335 -23.406 1.00 66.25 87 ALA A O 1
ATOM 689 N N . ILE A 1 88 ? 2.040 0.604 -23.164 1.00 86.81 88 ILE A N 1
ATOM 690 C CA . ILE A 1 88 ? 1.687 1.248 -21.897 1.00 86.81 88 ILE A CA 1
ATOM 691 C C . ILE A 1 88 ? 0.509 2.192 -22.162 1.00 86.81 88 ILE A C 1
ATOM 693 O O . ILE A 1 88 ? 0.445 2.904 -23.168 1.00 86.81 88 ILE A O 1
ATOM 697 N N . GLN A 1 89 ? -0.480 2.174 -21.283 1.00 89.75 89 GLN A N 1
ATOM 698 C CA . GLN A 1 89 ? -1.755 2.850 -21.503 1.00 89.75 89 GLN A CA 1
ATOM 699 C C . GLN A 1 89 ? -1.582 4.364 -21.555 1.00 89.75 89 GLN A C 1
ATOM 701 O O . GLN A 1 89 ? -2.270 5.044 -22.320 1.00 89.75 89 GLN A O 1
ATOM 706 N N . ASN A 1 90 ? -0.624 4.882 -20.791 1.00 90.44 90 ASN A N 1
ATOM 707 C CA . ASN A 1 90 ? -0.224 6.278 -20.764 1.00 90.44 90 ASN A CA 1
ATOM 708 C C . ASN A 1 90 ? 1.303 6.363 -20.710 1.00 90.44 90 ASN A C 1
ATOM 710 O O . ASN A 1 90 ? 1.946 5.490 -20.142 1.00 90.44 90 ASN A O 1
ATOM 714 N N . GLY A 1 91 ? 1.880 7.424 -21.284 1.00 89.31 91 GLY A N 1
ATOM 715 C CA . GLY A 1 91 ? 3.319 7.673 -21.168 1.00 89.31 91 GLY A CA 1
ATOM 716 C C . GLY A 1 91 ? 3.722 7.941 -19.716 1.00 89.31 91 GLY A C 1
ATOM 717 O O . GLY A 1 91 ? 2.876 8.265 -18.880 1.00 89.31 91 GLY A O 1
ATOM 718 N N . ILE A 1 92 ? 5.004 7.873 -19.399 1.00 91.00 92 ILE A N 1
ATOM 719 C CA . ILE A 1 92 ? 5.514 8.217 -18.069 1.00 91.00 92 ILE A CA 1
ATOM 720 C C . ILE A 1 92 ? 6.117 9.606 -18.197 1.00 91.00 92 ILE A C 1
ATOM 722 O O . ILE A 1 92 ? 7.287 9.693 -18.482 1.00 91.00 92 ILE A O 1
ATOM 726 N N . SER A 1 93 ? 5.349 10.690 -18.063 1.00 89.88 93 SER A N 1
ATOM 727 C CA . SER A 1 93 ? 5.786 12.031 -18.511 1.00 89.88 93 SER A CA 1
ATOM 728 C C . SER A 1 93 ? 5.744 13.106 -17.420 1.00 89.88 93 SER A C 1
ATOM 730 O O . SER A 1 93 ? 5.564 14.285 -17.727 1.00 89.88 93 SER A O 1
ATOM 732 N N . THR A 1 94 ? 5.813 12.702 -16.148 1.00 91.25 94 THR A N 1
ATOM 733 C CA . THR A 1 94 ? 5.715 13.621 -15.005 1.00 91.25 94 THR A CA 1
ATOM 734 C C . THR A 1 94 ? 6.844 13.452 -13.984 1.00 91.25 94 THR A C 1
ATOM 736 O O . THR A 1 94 ? 7.440 12.371 -13.841 1.00 91.25 94 THR A O 1
ATOM 739 N N . THR A 1 95 ? 7.159 14.545 -13.288 1.00 92.88 95 THR A N 1
ATOM 740 C CA . THR A 1 95 ? 8.076 14.610 -12.136 1.00 92.88 95 THR A CA 1
ATOM 741 C C . THR A 1 95 ? 7.404 14.085 -10.862 1.00 92.88 95 THR A C 1
ATOM 743 O O . THR A 1 95 ? 6.222 13.745 -10.871 1.00 92.88 95 THR A O 1
ATOM 746 N N . GLN A 1 96 ? 8.148 14.007 -9.758 1.00 92.38 96 GLN A N 1
ATOM 747 C CA . GLN A 1 96 ? 7.641 13.686 -8.415 1.00 92.38 96 GLN A CA 1
ATOM 748 C C . GLN A 1 96 ? 6.641 14.716 -7.870 1.00 92.38 96 GLN A C 1
ATOM 750 O O . GLN A 1 96 ? 5.851 14.415 -6.982 1.00 92.38 96 GLN A O 1
ATOM 755 N N . PHE A 1 97 ? 6.640 15.918 -8.446 1.00 93.62 97 PHE A N 1
ATOM 756 C CA . PHE A 1 97 ? 5.712 17.001 -8.129 1.00 93.62 97 PHE A CA 1
ATOM 757 C C . PHE A 1 97 ? 4.460 16.980 -9.025 1.00 93.62 97 PHE A C 1
ATOM 759 O O . PHE A 1 97 ? 3.649 17.899 -8.982 1.00 93.62 97 PHE A O 1
ATOM 766 N N . ASN A 1 98 ? 4.306 15.938 -9.856 1.00 91.38 98 ASN A N 1
ATOM 767 C CA . ASN A 1 98 ? 3.270 15.812 -10.885 1.00 91.38 98 ASN A CA 1
ATOM 768 C C . ASN A 1 98 ? 3.304 16.916 -11.959 1.00 91.38 98 ASN A C 1
ATOM 770 O O . ASN A 1 98 ? 2.292 17.257 -12.571 1.00 91.38 98 ASN A O 1
ATOM 774 N N . GLU A 1 99 ? 4.487 17.463 -12.226 1.00 91.69 99 GLU A N 1
ATOM 775 C CA . GLU A 1 99 ? 4.688 18.434 -13.300 1.00 91.69 99 GLU A CA 1
ATOM 776 C C . GLU A 1 99 ? 5.047 17.709 -14.595 1.00 91.69 99 GLU A C 1
ATOM 778 O O . GLU A 1 99 ? 5.790 16.726 -14.581 1.00 91.69 99 GLU A O 1
ATOM 783 N N . VAL A 1 100 ? 4.519 18.177 -15.727 1.00 88.12 100 VAL A N 1
ATOM 784 C CA . VAL A 1 100 ? 4.828 17.596 -17.039 1.00 88.12 100 VAL A CA 1
ATOM 785 C C . VAL A 1 100 ? 6.242 17.979 -17.452 1.00 88.12 100 VAL A C 1
ATOM 787 O O . VAL A 1 100 ? 6.640 19.135 -17.355 1.00 88.12 100 VAL A O 1
ATOM 790 N N . THR A 1 101 ? 6.993 17.007 -17.949 1.00 84.50 101 THR A N 1
ATOM 791 C CA . THR A 1 101 ? 8.395 17.188 -18.328 1.00 84.50 101 THR A CA 1
ATOM 792 C C . THR A 1 101 ? 8.505 17.658 -19.776 1.00 84.50 101 THR A C 1
ATOM 794 O O . THR A 1 101 ? 7.871 17.077 -20.655 1.00 84.50 101 THR A O 1
ATOM 797 N N . GLU A 1 102 ? 9.315 18.689 -20.036 1.00 77.00 102 GLU A N 1
ATOM 798 C CA . GLU A 1 102 ? 9.462 19.281 -21.379 1.00 77.00 102 GLU A CA 1
ATOM 799 C C . GLU A 1 102 ? 10.366 18.461 -22.317 1.00 77.00 102 GLU A C 1
ATOM 801 O O . GLU A 1 102 ? 10.225 18.541 -23.540 1.00 77.00 102 GLU A O 1
ATOM 806 N N . SER A 1 103 ? 11.281 17.655 -21.763 1.00 78.31 103 SER A N 1
ATOM 807 C CA . SER A 1 103 ? 12.083 16.706 -22.541 1.00 78.31 103 SER A CA 1
ATOM 808 C C . SER A 1 103 ? 11.270 15.458 -22.854 1.00 78.31 103 SER A C 1
ATOM 810 O O . SER A 1 103 ? 10.655 14.875 -21.962 1.00 78.31 103 SER A O 1
ATOM 812 N N . TYR A 1 104 ? 11.322 15.015 -24.111 1.00 87.62 104 TYR A N 1
ATOM 813 C CA . TYR A 1 104 ? 10.715 13.752 -24.533 1.00 87.62 104 TYR A CA 1
ATOM 814 C C . TYR A 1 104 ? 11.649 12.555 -24.384 1.00 87.62 104 TYR A C 1
ATOM 816 O O . TYR A 1 104 ? 11.193 11.419 -24.445 1.00 87.62 104 TYR A O 1
ATOM 824 N N . VAL A 1 105 ? 12.951 12.804 -24.234 1.00 90.94 105 VAL A N 1
ATOM 825 C CA . VAL A 1 105 ? 13.994 11.778 -24.248 1.00 90.94 105 VAL A CA 1
ATOM 826 C C . VAL A 1 105 ? 14.437 11.490 -22.824 1.00 90.94 105 VAL A C 1
ATOM 828 O O . VAL A 1 105 ? 14.716 12.418 -22.059 1.00 90.94 105 VAL A O 1
ATOM 831 N N . VAL A 1 106 ? 14.510 10.203 -22.490 1.00 91.62 106 VAL A N 1
ATOM 832 C CA . VAL A 1 106 ? 14.858 9.726 -21.150 1.00 91.62 106 VAL A CA 1
ATOM 833 C C . VAL A 1 106 ? 15.884 8.615 -21.182 1.00 91.62 106 VAL A C 1
ATOM 835 O O . VAL A 1 106 ? 15.848 7.753 -22.055 1.00 91.62 106 VAL A O 1
ATOM 838 N N . TYR A 1 107 ? 16.799 8.638 -20.220 1.00 93.00 107 TYR A N 1
ATOM 839 C CA . TYR A 1 107 ? 17.776 7.583 -20.028 1.00 93.00 107 TYR A CA 1
ATOM 840 C C . TYR A 1 107 ? 17.103 6.321 -19.510 1.00 93.00 107 TYR A C 1
ATOM 842 O O . TYR A 1 107 ? 16.377 6.343 -18.517 1.00 93.00 107 TYR A O 1
ATOM 850 N N . THR A 1 108 ? 17.388 5.216 -20.191 1.00 92.50 108 THR A N 1
ATOM 851 C CA . THR A 1 108 ? 16.868 3.895 -19.842 1.00 92.50 108 THR A CA 1
ATOM 852 C C . THR A 1 108 ? 17.975 2.843 -19.821 1.00 92.50 108 THR A C 1
ATOM 854 O O . THR A 1 108 ? 17.932 1.910 -19.027 1.00 92.50 108 THR A O 1
ATOM 857 N N . GLY A 1 109 ? 18.992 2.961 -20.681 1.00 92.69 109 GLY A N 1
ATOM 858 C CA . GLY A 1 109 ? 20.110 2.013 -20.742 1.00 92.69 109 GLY A CA 1
ATOM 859 C C . GLY A 1 109 ? 19.713 0.594 -21.169 1.00 92.69 109 GLY A C 1
ATOM 860 O O . GLY A 1 109 ? 20.509 -0.341 -21.113 1.00 92.69 109 GLY A O 1
ATOM 861 N N . MET A 1 110 ? 18.470 0.400 -21.592 1.00 92.69 110 MET A N 1
ATOM 862 C CA . MET A 1 110 ? 17.888 -0.919 -21.792 1.00 92.69 110 MET A CA 1
ATOM 863 C C . MET A 1 110 ? 17.419 -1.119 -23.225 1.00 92.69 110 MET A C 1
ATOM 865 O O . MET A 1 110 ? 17.185 -0.172 -23.976 1.00 92.69 110 MET A O 1
ATOM 869 N N . SER A 1 111 ? 17.298 -2.384 -23.616 1.00 90.56 111 SER A N 1
ATOM 870 C CA . SER A 1 111 ? 16.555 -2.754 -24.814 1.00 90.56 111 SER A CA 1
ATOM 871 C C . SER A 1 111 ? 15.058 -2.515 -24.599 1.00 90.56 111 SER A C 1
ATOM 873 O O . SER A 1 111 ? 14.590 -2.330 -23.473 1.00 90.56 111 SER A O 1
ATOM 875 N N . HIS A 1 112 ? 14.269 -2.639 -25.666 1.00 88.19 112 HIS A N 1
ATOM 876 C CA . HIS A 1 112 ? 12.809 -2.577 -25.567 1.00 88.19 112 HIS A CA 1
ATOM 877 C C . HIS A 1 112 ? 12.190 -3.679 -24.674 1.00 88.19 112 HIS A C 1
ATOM 879 O O . HIS A 1 112 ? 10.985 -3.674 -24.462 1.00 88.19 112 HIS A O 1
ATOM 885 N N . ARG A 1 113 ? 12.989 -4.643 -24.181 1.00 88.06 113 ARG A N 1
ATOM 886 C CA . ARG A 1 113 ? 12.572 -5.710 -23.250 1.00 88.06 113 ARG A CA 1
ATOM 887 C C . ARG A 1 113 ? 12.998 -5.472 -21.802 1.00 88.06 113 ARG A C 1
ATOM 889 O O . ARG A 1 113 ? 12.887 -6.384 -20.991 1.00 88.06 113 ARG A O 1
ATOM 896 N N . GLY A 1 114 ? 13.566 -4.308 -21.485 1.00 90.38 114 GLY A N 1
ATOM 897 C CA . GLY A 1 114 ? 14.169 -4.061 -20.171 1.00 90.38 114 GLY A CA 1
ATOM 898 C C . GLY A 1 114 ? 15.466 -4.850 -19.931 1.00 90.38 114 GLY A C 1
ATOM 899 O O . GLY A 1 114 ? 15.953 -4.907 -18.806 1.00 90.38 114 GLY A O 1
ATOM 900 N N . GLU A 1 115 ? 16.034 -5.471 -20.969 1.00 92.19 115 GLU A N 1
ATOM 901 C CA . GLU A 1 115 ? 17.316 -6.182 -20.898 1.00 92.19 115 GLU A CA 1
ATOM 902 C C . GLU A 1 115 ? 18.484 -5.196 -21.030 1.00 92.19 115 GLU A C 1
ATOM 904 O O . GLU A 1 115 ? 18.320 -4.102 -21.574 1.00 92.19 115 GLU A O 1
ATOM 909 N N . ILE A 1 116 ? 19.681 -5.599 -20.593 1.00 91.50 116 ILE A N 1
ATOM 910 C CA . ILE A 1 116 ? 20.902 -4.808 -20.796 1.00 91.50 116 ILE A CA 1
ATOM 911 C C . ILE A 1 116 ? 21.084 -4.539 -22.293 1.00 91.50 116 ILE A C 1
ATOM 913 O O . ILE A 1 116 ? 21.134 -5.463 -23.109 1.00 91.50 116 ILE A O 1
ATOM 917 N N . CYS A 1 117 ? 21.181 -3.261 -22.657 1.00 90.44 117 CYS A N 1
ATOM 918 C CA . CYS A 1 117 ? 21.407 -2.864 -24.036 1.00 90.44 117 CYS A CA 1
ATOM 919 C C . CYS A 1 117 ? 22.840 -3.209 -24.471 1.00 90.44 117 CYS A C 1
ATOM 921 O O . CYS A 1 117 ? 23.806 -2.882 -23.780 1.00 90.44 117 CYS A O 1
ATOM 923 N N . VAL A 1 118 ? 22.983 -3.808 -25.658 1.00 89.12 118 VAL A N 1
ATOM 924 C CA . VAL A 1 118 ? 24.274 -4.020 -26.331 1.00 89.12 118 VAL A CA 1
ATOM 925 C C . VAL A 1 118 ? 24.190 -3.451 -27.746 1.00 89.12 118 VAL A C 1
ATOM 927 O O . VAL A 1 118 ? 23.251 -3.750 -28.486 1.00 89.12 118 VAL A O 1
ATOM 930 N N . ASN A 1 119 ? 25.154 -2.614 -28.126 1.00 83.75 119 ASN A N 1
ATOM 931 C CA . ASN A 1 119 ? 25.186 -1.984 -29.441 1.00 83.75 119 ASN A CA 1
ATOM 932 C C . ASN A 1 119 ? 25.722 -2.940 -30.528 1.00 83.75 119 ASN A C 1
ATOM 934 O O . ASN A 1 119 ? 26.154 -4.060 -30.255 1.00 83.75 119 ASN A O 1
ATOM 938 N N . VAL A 1 120 ? 25.715 -2.487 -31.786 1.00 83.50 120 VAL A N 1
ATOM 939 C CA . VAL A 1 120 ? 26.161 -3.295 -32.940 1.00 83.50 120 VAL A CA 1
ATOM 940 C C . VAL A 1 120 ? 27.634 -3.716 -32.880 1.00 83.50 120 VAL A C 1
ATOM 942 O O . VAL A 1 120 ? 27.999 -4.718 -33.492 1.00 83.50 120 VAL A O 1
ATOM 945 N N . ASP A 1 121 ? 28.457 -2.987 -32.125 1.00 85.25 121 ASP A N 1
ATOM 946 C CA . ASP A 1 121 ? 29.883 -3.263 -31.929 1.00 85.25 121 ASP A CA 1
ATOM 947 C C . ASP A 1 121 ? 30.142 -4.163 -30.704 1.00 85.25 121 ASP A C 1
ATOM 949 O O . ASP A 1 121 ? 31.291 -4.476 -30.389 1.00 85.25 121 ASP A O 1
ATOM 953 N N . GLY A 1 122 ? 29.085 -4.598 -30.007 1.00 84.12 122 GLY A N 1
ATOM 954 C CA . GLY A 1 122 ? 29.170 -5.435 -28.811 1.00 84.12 122 GLY A CA 1
ATOM 955 C C . GLY A 1 122 ? 29.479 -4.672 -27.519 1.00 84.12 122 GLY A C 1
ATOM 956 O O . GLY A 1 122 ? 29.702 -5.307 -26.491 1.00 84.12 122 GLY A O 1
ATOM 957 N N . ALA A 1 123 ? 29.502 -3.336 -27.546 1.00 86.75 123 ALA A N 1
ATOM 958 C CA . ALA A 1 123 ? 29.676 -2.518 -26.350 1.00 86.75 123 ALA A CA 1
ATOM 959 C C . ALA A 1 123 ? 28.337 -2.307 -25.628 1.00 86.75 123 ALA A C 1
ATOM 961 O O . ALA A 1 123 ? 27.280 -2.223 -26.259 1.00 86.75 123 ALA A O 1
ATOM 962 N N . LEU A 1 124 ? 28.392 -2.212 -24.300 1.00 88.94 124 LEU A N 1
ATOM 963 C CA . LEU A 1 124 ? 27.212 -1.970 -23.474 1.00 88.94 124 LEU A CA 1
ATOM 964 C C . LEU A 1 124 ? 26.657 -0.568 -23.742 1.00 88.94 124 LEU A C 1
ATOM 966 O O . LEU A 1 124 ? 27.411 0.402 -23.802 1.00 88.94 124 LEU A O 1
ATOM 970 N N . CYS A 1 125 ? 25.336 -0.485 -23.879 1.00 89.88 125 CYS A N 1
ATOM 971 C CA . CYS A 1 125 ? 24.577 0.764 -23.927 1.00 89.88 125 CYS A CA 1
ATOM 972 C C . CYS A 1 125 ? 23.670 0.959 -22.709 1.00 89.88 125 CYS A C 1
ATOM 974 O O . CYS A 1 125 ? 22.672 1.674 -22.783 1.00 89.88 125 CYS A O 1
ATOM 976 N N . SER A 1 126 ? 24.033 0.321 -21.595 1.00 89.12 126 SER A N 1
ATOM 977 C CA . SER A 1 126 ? 23.465 0.562 -20.271 1.00 89.12 126 SER A CA 1
ATOM 978 C C . SER A 1 126 ? 23.833 1.935 -19.730 1.00 89.12 126 SER A C 1
ATOM 980 O O . SER A 1 126 ? 24.789 2.562 -20.201 1.00 89.12 126 SER A O 1
ATOM 982 N N . LEU A 1 127 ? 23.117 2.373 -18.692 1.00 86.38 127 LEU A N 1
ATOM 983 C CA . LEU A 1 127 ? 23.638 3.436 -17.839 1.00 86.38 127 LEU A CA 1
ATOM 984 C C . LEU A 1 127 ? 25.029 3.000 -17.355 1.00 86.38 127 LEU A C 1
ATOM 986 O O . LEU A 1 127 ? 25.285 1.811 -17.143 1.00 86.38 127 LEU A O 1
ATOM 990 N N . ASP A 1 128 ? 25.959 3.950 -17.340 1.00 80.31 128 ASP A N 1
ATOM 991 C CA . ASP A 1 128 ? 27.363 3.755 -16.956 1.00 80.31 128 ASP A CA 1
ATOM 992 C C . ASP A 1 128 ? 28.185 2.775 -17.813 1.00 80.31 128 ASP A C 1
ATOM 994 O O . ASP A 1 128 ? 29.316 2.428 -17.472 1.00 80.31 128 ASP A O 1
ATOM 998 N N . GLY A 1 129 ? 27.685 2.388 -18.992 1.00 72.38 129 GLY A N 1
ATOM 999 C CA . GLY A 1 129 ? 28.396 1.524 -19.947 1.00 72.38 129 GLY A CA 1
ATOM 1000 C C . GLY A 1 129 ? 29.643 2.153 -20.596 1.00 72.38 129 GLY A C 1
ATOM 1001 O O . GLY A 1 129 ? 30.316 1.502 -21.395 1.00 72.38 129 GLY A O 1
ATOM 1002 N N . GLY A 1 130 ? 29.970 3.412 -20.273 1.00 70.31 130 GLY A N 1
ATOM 1003 C CA . GLY A 1 130 ? 31.189 4.095 -20.724 1.00 70.31 130 GLY A CA 1
ATOM 1004 C C . GLY A 1 130 ? 31.184 4.562 -22.187 1.00 70.31 130 GLY A C 1
ATOM 1005 O O . GLY A 1 130 ? 32.254 4.815 -22.743 1.00 70.31 130 GLY A O 1
ATOM 1006 N N . GLY A 1 131 ? 30.011 4.681 -22.823 1.00 81.19 131 GLY A N 1
ATOM 1007 C CA . GLY A 1 131 ? 29.888 5.021 -24.244 1.00 81.19 131 GLY A CA 1
ATOM 1008 C C . GLY A 1 131 ? 28.537 5.622 -24.631 1.00 81.19 131 GLY A C 1
ATOM 1009 O O . GLY A 1 131 ? 28.116 6.633 -24.077 1.00 81.19 131 GLY A O 1
ATOM 1010 N N . LEU A 1 132 ? 27.886 5.028 -25.632 1.00 88.81 132 LEU A N 1
ATOM 1011 C CA . LEU A 1 132 ? 26.511 5.375 -25.988 1.00 88.81 132 LEU A CA 1
ATOM 1012 C C . LEU A 1 132 ? 25.550 4.762 -24.970 1.00 88.81 132 LEU A C 1
ATOM 1014 O O . LEU A 1 132 ? 25.742 3.611 -24.606 1.00 88.81 132 LEU A O 1
ATOM 1018 N N . VAL A 1 133 ? 24.498 5.472 -24.579 1.00 91.56 133 VAL A N 1
ATOM 1019 C CA . VAL A 1 133 ? 23.452 4.972 -23.678 1.00 91.56 133 VAL A CA 1
ATOM 1020 C C . VAL A 1 133 ? 22.131 4.910 -24.429 1.00 91.56 133 VAL A C 1
ATOM 1022 O O . VAL A 1 133 ? 21.807 5.811 -25.208 1.00 91.56 133 VAL A O 1
ATOM 1025 N N . ALA A 1 134 ? 21.374 3.838 -24.212 1.00 93.38 134 ALA A N 1
ATOM 1026 C CA . ALA A 1 134 ? 20.020 3.735 -24.727 1.00 93.38 134 ALA A CA 1
ATOM 1027 C C . ALA A 1 134 ? 19.087 4.729 -24.039 1.00 93.38 134 ALA A C 1
ATOM 1029 O O . ALA A 1 134 ? 19.087 4.883 -22.814 1.00 93.38 134 ALA A O 1
ATOM 1030 N N . VAL A 1 135 ? 18.281 5.392 -24.859 1.00 93.38 135 VAL A N 1
ATOM 1031 C CA . VAL A 1 135 ? 17.239 6.309 -24.415 1.00 93.38 135 VAL A CA 1
ATOM 1032 C C . VAL A 1 135 ? 15.893 5.887 -24.964 1.00 93.38 135 VAL A C 1
ATOM 1034 O O . VAL A 1 135 ? 15.799 5.366 -26.077 1.00 93.38 135 VAL A O 1
ATOM 1037 N N . GLY A 1 136 ? 14.854 6.164 -24.194 1.00 92.88 136 GLY A N 1
ATOM 1038 C CA . GLY A 1 136 ? 13.464 5.985 -24.569 1.00 92.88 136 GLY A CA 1
ATOM 1039 C C . GLY A 1 136 ? 12.716 7.307 -24.714 1.00 92.88 136 GLY A C 1
ATOM 1040 O O . GLY A 1 136 ? 13.296 8.392 -24.586 1.00 92.88 136 GLY A O 1
ATOM 1041 N N . ARG A 1 137 ? 11.412 7.208 -24.984 1.00 92.38 137 ARG A N 1
ATOM 1042 C CA . ARG A 1 137 ? 10.500 8.344 -25.135 1.00 92.38 137 ARG A CA 1
ATOM 1043 C C . ARG A 1 137 ? 9.351 8.338 -24.136 1.00 92.38 137 ARG A C 1
ATOM 1045 O O . ARG A 1 137 ? 8.506 7.451 -24.139 1.00 92.38 137 ARG A O 1
ATOM 1052 N N . ASN A 1 138 ? 9.264 9.383 -23.326 1.00 90.69 138 ASN A N 1
ATOM 1053 C CA . ASN A 1 138 ? 8.314 9.464 -22.213 1.00 90.69 138 ASN A CA 1
ATOM 1054 C C . ASN A 1 138 ? 6.852 9.739 -22.618 1.00 90.69 138 ASN A C 1
ATOM 1056 O O . ASN A 1 138 ? 5.923 9.507 -21.843 1.00 90.69 138 ASN A O 1
ATOM 1060 N N . ASP A 1 139 ? 6.653 10.228 -23.839 1.00 89.94 139 ASP A N 1
ATOM 1061 C CA . ASP A 1 139 ? 5.369 10.513 -24.474 1.00 89.94 139 ASP A CA 1
ATOM 1062 C C . ASP A 1 139 ? 4.858 9.332 -25.308 1.00 89.94 139 ASP A C 1
ATOM 1064 O O . ASP A 1 139 ? 3.705 9.331 -25.750 1.00 89.94 139 ASP A O 1
ATOM 1068 N N . HIS A 1 140 ? 5.705 8.324 -25.524 1.00 89.88 140 HIS A N 1
ATOM 1069 C CA . HIS A 1 140 ? 5.369 7.158 -26.321 1.00 89.88 140 HIS A CA 1
ATOM 1070 C C . HIS A 1 140 ? 4.696 6.100 -25.466 1.00 89.88 140 HIS A C 1
ATOM 1072 O O . HIS A 1 140 ? 4.979 5.917 -24.286 1.00 89.88 140 HIS A O 1
ATOM 1078 N N . ARG A 1 141 ? 3.756 5.413 -26.105 1.00 89.69 141 ARG A N 1
ATOM 1079 C CA . ARG A 1 141 ? 3.010 4.308 -25.512 1.00 89.69 141 ARG A CA 1
ATOM 1080 C C . ARG A 1 141 ? 3.492 2.962 -26.033 1.00 89.69 141 ARG A C 1
ATOM 1082 O O . ARG A 1 141 ? 2.991 1.948 -25.604 1.00 89.69 141 ARG A O 1
ATOM 1089 N N . THR A 1 142 ? 4.419 2.941 -26.980 1.00 88.06 142 THR A N 1
ATOM 1090 C CA . THR A 1 142 ? 4.942 1.744 -27.651 1.00 88.06 142 THR A CA 1
ATOM 1091 C C . THR A 1 142 ? 6.290 1.328 -27.054 1.00 88.06 142 THR A C 1
ATOM 1093 O O . THR A 1 142 ? 6.746 1.897 -26.065 1.00 88.06 142 THR A O 1
ATOM 1096 N N . GLU A 1 143 ? 6.962 0.366 -27.690 1.00 86.56 143 GLU A N 1
ATOM 1097 C CA . GLU A 1 143 ? 8.335 -0.050 -27.363 1.00 86.56 143 GLU A CA 1
ATOM 1098 C C . GLU A 1 143 ? 9.370 1.094 -27.374 1.00 86.56 143 GLU A C 1
ATOM 1100 O O . GLU A 1 143 ? 10.413 0.993 -26.731 1.00 86.56 143 GLU A O 1
ATOM 1105 N N . ASP A 1 144 ? 9.061 2.218 -28.028 1.00 89.56 144 ASP A N 1
ATOM 1106 C CA . ASP A 1 144 ? 9.915 3.410 -28.030 1.00 89.56 144 ASP A CA 1
ATOM 1107 C C . ASP A 1 144 ? 10.072 4.032 -26.633 1.00 89.56 144 ASP A C 1
ATOM 1109 O O . ASP A 1 144 ? 11.009 4.801 -26.412 1.00 89.56 144 ASP A O 1
ATOM 1113 N N . TRP A 1 145 ? 9.183 3.725 -25.677 1.00 90.38 145 TRP A N 1
ATOM 1114 C CA . TRP A 1 145 ? 9.302 4.239 -24.311 1.00 90.38 145 TRP A CA 1
ATOM 1115 C C . TRP A 1 145 ? 10.544 3.689 -23.595 1.00 90.38 145 TRP A C 1
ATOM 1117 O O . TRP A 1 145 ? 11.182 4.426 -22.849 1.00 90.38 145 TRP A O 1
ATOM 1127 N N . THR A 1 146 ? 10.926 2.436 -23.855 1.00 87.75 146 THR A N 1
ATOM 1128 C CA . THR A 1 146 ? 12.084 1.777 -23.232 1.00 87.75 146 THR A CA 1
ATOM 1129 C C . THR A 1 146 ? 13.356 1.887 -24.065 1.00 87.75 146 THR A C 1
ATOM 1131 O O . THR A 1 146 ? 14.440 1.968 -23.489 1.00 87.75 146 THR A O 1
ATOM 1134 N N . GLY A 1 147 ? 13.255 1.917 -25.397 1.00 84.88 147 GLY A N 1
ATOM 1135 C CA . GLY A 1 147 ? 14.419 2.001 -26.278 1.00 84.88 147 GLY A CA 1
ATOM 1136 C C . GLY A 1 147 ? 14.077 2.542 -27.663 1.00 84.88 147 GLY A C 1
ATOM 1137 O O . GLY A 1 147 ? 13.585 1.812 -28.516 1.00 84.88 147 GLY A O 1
ATOM 1138 N N . TYR A 1 148 ? 14.402 3.813 -27.888 1.00 86.50 148 TYR A N 1
ATOM 1139 C CA . TYR A 1 148 ? 14.183 4.558 -29.128 1.00 86.50 148 TYR A CA 1
ATOM 1140 C C . TYR A 1 148 ? 15.490 4.811 -29.893 1.00 86.50 148 TYR A C 1
ATOM 1142 O O . TYR A 1 148 ? 15.569 4.590 -31.103 1.00 86.50 148 TYR A O 1
ATOM 1150 N N . TRP A 1 149 ? 16.531 5.290 -29.201 1.00 90.81 149 TRP A N 1
ATOM 1151 C CA . TRP A 1 149 ? 17.802 5.665 -29.830 1.00 90.81 149 TRP A CA 1
ATOM 1152 C C . TRP A 1 149 ? 18.997 5.526 -28.876 1.00 90.81 149 TRP A C 1
ATOM 1154 O O . TRP A 1 149 ? 18.844 5.160 -27.714 1.00 90.81 149 TRP A O 1
ATOM 1164 N N . LEU A 1 150 ? 20.199 5.806 -29.386 1.00 91.44 150 LEU A N 1
ATOM 1165 C CA . LEU A 1 150 ? 21.446 5.844 -28.628 1.00 91.44 150 LEU A CA 1
ATOM 1166 C C . LEU A 1 150 ? 21.983 7.278 -28.572 1.00 91.44 150 LEU A C 1
ATOM 1168 O O . LEU A 1 150 ? 22.110 7.930 -29.610 1.00 91.44 150 LEU A O 1
ATOM 1172 N N . VAL A 1 151 ? 22.351 7.747 -27.383 1.00 90.69 151 VAL A N 1
ATOM 1173 C CA . VAL A 1 151 ? 22.931 9.086 -27.170 1.00 90.69 151 VAL A CA 1
ATOM 1174 C C . VAL A 1 151 ? 24.264 8.997 -26.440 1.00 90.69 151 VAL A C 1
ATOM 1176 O O . VAL A 1 151 ? 24.595 7.971 -25.852 1.00 90.69 151 VAL A O 1
ATOM 1179 N N . MET A 1 152 ? 25.047 10.070 -26.483 1.00 84.56 152 MET A N 1
ATOM 1180 C CA . MET A 1 152 ? 26.295 10.173 -25.725 1.00 84.56 152 MET A CA 1
ATOM 1181 C C . MET A 1 152 ? 25.996 10.547 -24.263 1.00 84.56 152 MET A C 1
ATOM 1183 O O . MET A 1 152 ? 25.116 11.361 -24.005 1.00 84.56 152 MET A O 1
ATOM 1187 N N . THR A 1 153 ? 26.773 10.023 -23.309 1.00 76.88 153 THR A N 1
ATOM 1188 C CA . THR A 1 153 ? 26.622 10.284 -21.855 1.00 76.88 153 THR A CA 1
ATOM 1189 C C . THR A 1 153 ? 26.848 11.734 -21.417 1.00 76.88 153 THR A C 1
ATOM 1191 O O . THR A 1 153 ? 26.717 12.055 -20.240 1.00 76.88 153 THR A O 1
ATOM 1194 N N . ASN A 1 154 ? 27.235 12.626 -22.327 1.00 78.81 154 ASN A N 1
ATOM 1195 C CA . ASN A 1 154 ? 27.462 14.039 -22.028 1.00 78.81 154 ASN A CA 1
ATOM 1196 C C . ASN A 1 154 ? 26.201 14.905 -22.188 1.00 78.81 154 ASN A C 1
ATOM 1198 O O . ASN A 1 154 ? 26.286 16.121 -22.008 1.00 78.81 154 ASN A O 1
ATOM 1202 N N . GLU A 1 155 ? 25.063 14.305 -22.538 1.00 79.69 155 GLU A N 1
ATOM 1203 C CA . GLU A 1 155 ? 23.768 14.978 -22.620 1.00 79.69 155 GLU A CA 1
ATOM 1204 C C . GLU A 1 155 ? 22.974 14.798 -21.317 1.00 79.69 155 GLU A C 1
ATOM 1206 O O . GLU A 1 155 ? 23.044 13.755 -20.663 1.00 79.69 155 GLU A O 1
ATOM 1211 N N . LEU A 1 156 ? 22.225 15.835 -20.931 1.00 81.88 156 LEU A N 1
ATOM 1212 C CA . LEU A 1 156 ? 21.368 15.820 -19.747 1.00 81.88 156 LEU A CA 1
ATOM 1213 C C . LEU A 1 156 ? 19.995 15.291 -20.159 1.00 81.88 156 LEU A C 1
ATOM 1215 O O . LEU A 1 156 ? 19.241 15.987 -20.839 1.00 81.88 156 LEU A O 1
ATOM 1219 N N . TYR A 1 157 ? 19.676 14.069 -19.744 1.00 87.62 157 TYR A N 1
ATOM 1220 C CA . TYR A 1 157 ? 18.342 13.501 -19.896 1.00 87.62 157 TYR A CA 1
ATOM 1221 C C . TYR A 1 157 ? 17.813 13.013 -18.567 1.00 87.62 157 TYR A C 1
ATOM 1223 O O . TYR A 1 157 ? 18.549 12.815 -17.598 1.00 87.62 157 TYR A O 1
ATOM 1231 N N . SER A 1 158 ? 16.504 12.820 -18.553 1.00 88.19 158 SER A N 1
ATOM 1232 C CA . SER A 1 158 ? 15.806 12.399 -17.365 1.00 88.19 158 SER A CA 1
ATOM 1233 C C . SER A 1 158 ? 15.883 10.895 -17.151 1.00 88.19 158 SER A C 1
ATOM 1235 O O . SER A 1 158 ? 15.762 10.141 -18.110 1.00 88.19 158 SER A O 1
ATOM 1237 N N . VAL A 1 159 ? 16.027 10.451 -15.905 1.00 89.94 159 VAL A N 1
ATOM 1238 C CA . VAL A 1 159 ? 15.821 9.043 -15.515 1.00 89.94 159 VAL A CA 1
ATOM 1239 C C . VAL A 1 159 ? 14.457 8.914 -14.848 1.00 89.94 159 VAL A C 1
ATOM 1241 O O . VAL A 1 159 ? 14.072 9.804 -14.089 1.00 89.94 159 VAL A O 1
ATOM 1244 N N . TYR A 1 160 ? 13.731 7.830 -15.144 1.00 92.94 160 TYR A N 1
ATOM 1245 C CA . TYR A 1 160 ? 12.476 7.493 -14.471 1.00 92.94 160 TYR A CA 1
ATOM 1246 C C . TYR A 1 160 ? 12.669 6.527 -13.309 1.00 92.94 160 TYR A C 1
ATOM 1248 O O . TYR A 1 160 ? 13.602 5.736 -13.315 1.00 92.94 160 TYR A O 1
ATOM 1256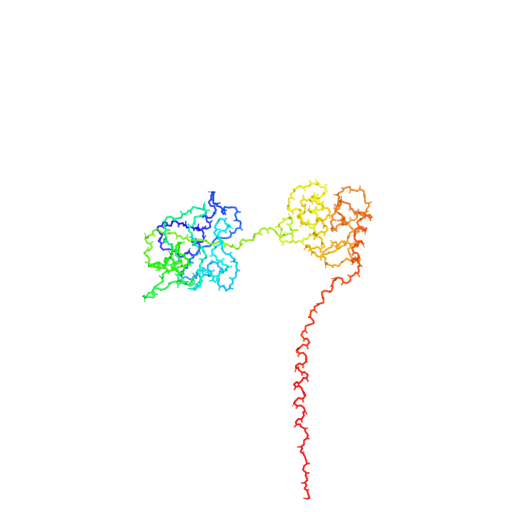 N N . ALA A 1 161 ? 11.767 6.582 -12.329 1.00 94.31 161 ALA A N 1
ATOM 1257 C CA . ALA A 1 161 ? 11.779 5.711 -11.160 1.00 94.31 161 ALA A CA 1
ATOM 1258 C C . ALA A 1 161 ? 10.424 5.035 -10.933 1.00 94.31 161 ALA A C 1
ATOM 1260 O O . ALA A 1 161 ? 9.382 5.586 -11.306 1.00 94.31 161 ALA A O 1
ATOM 1261 N N . MET A 1 162 ? 10.465 3.871 -10.293 1.00 93.81 162 MET A N 1
ATOM 1262 C CA . MET A 1 162 ? 9.322 3.091 -9.836 1.00 93.81 162 MET A CA 1
ATOM 1263 C C . MET A 1 162 ? 9.474 2.808 -8.341 1.00 93.81 162 MET A C 1
ATOM 1265 O O . MET A 1 162 ? 10.576 2.525 -7.868 1.00 93.81 162 MET A O 1
ATOM 1269 N N . SER A 1 163 ? 8.376 2.904 -7.597 1.00 93.56 163 SER A N 1
ATOM 1270 C CA . SER A 1 163 ? 8.357 2.513 -6.193 1.00 93.56 163 SER A CA 1
ATOM 1271 C C . SER A 1 163 ? 8.301 0.992 -6.040 1.00 93.56 163 SER A C 1
ATOM 1273 O O . SER A 1 163 ? 7.886 0.276 -6.949 1.00 93.56 163 SER A O 1
ATOM 1275 N N . GLY A 1 164 ? 8.604 0.499 -4.844 1.00 89.50 164 GLY A N 1
ATOM 1276 C CA . GLY A 1 164 ? 8.052 -0.765 -4.371 1.00 89.50 164 GLY A CA 1
ATOM 1277 C C . GLY A 1 164 ? 6.517 -0.792 -4.449 1.00 89.50 164 GLY A C 1
ATOM 1278 O O . GLY A 1 164 ? 5.854 0.208 -4.755 1.00 89.50 164 GLY A O 1
ATOM 1279 N N . ILE A 1 165 ? 5.942 -1.968 -4.198 1.00 85.62 165 ILE A N 1
ATOM 1280 C CA . ILE A 1 165 ? 4.491 -2.165 -4.249 1.00 85.62 165 ILE A CA 1
ATOM 1281 C C . ILE A 1 165 ? 3.829 -1.271 -3.197 1.00 85.62 165 ILE A C 1
ATOM 1283 O O . ILE A 1 165 ? 4.079 -1.419 -2.004 1.00 85.62 165 ILE A O 1
ATOM 1287 N N . LEU A 1 166 ? 2.960 -0.370 -3.655 1.00 81.56 166 LEU A N 1
ATOM 1288 C CA . LEU A 1 166 ? 2.093 0.413 -2.784 1.00 81.56 166 LEU A CA 1
ATOM 1289 C C . LEU A 1 166 ? 0.821 -0.390 -2.528 1.00 81.56 166 LEU A C 1
ATOM 1291 O O . LEU A 1 166 ? 0.047 -0.661 -3.449 1.00 81.56 166 LEU A O 1
ATOM 1295 N N . THR A 1 167 ? 0.599 -0.782 -1.282 1.00 67.12 167 THR A N 1
ATOM 1296 C CA . THR A 1 167 ? -0.666 -1.379 -0.859 1.00 67.12 167 THR A CA 1
ATOM 1297 C C . THR A 1 167 ? -1.666 -0.258 -0.584 1.00 67.12 167 THR A C 1
ATOM 1299 O O . THR A 1 167 ? -1.430 0.628 0.235 1.00 67.12 167 THR A O 1
ATOM 1302 N N . VAL A 1 168 ? -2.778 -0.251 -1.318 1.00 57.06 168 VAL A N 1
ATOM 1303 C CA . VAL A 1 168 ? -3.833 0.757 -1.157 1.00 57.06 168 VAL A CA 1
ATOM 1304 C C . VAL A 1 168 ? -4.676 0.403 0.073 1.00 57.06 168 VAL A C 1
ATOM 1306 O O . VAL A 1 168 ? -5.540 -0.459 -0.031 1.00 57.06 168 VAL A O 1
ATOM 1309 N N . GLY A 1 169 ? -4.441 1.090 1.198 1.00 54.91 169 GLY A N 1
ATOM 1310 C CA . GLY A 1 169 ? -5.310 1.115 2.389 1.00 54.91 169 GLY A CA 1
ATOM 1311 C C . GLY A 1 169 ? -5.242 -0.132 3.281 1.00 54.91 169 GLY A C 1
ATOM 1312 O O . GLY A 1 169 ? -5.181 -1.249 2.779 1.00 54.91 169 GLY A O 1
ATOM 1313 N N . GLY A 1 170 ? -5.230 0.073 4.605 1.00 64.12 170 GLY A N 1
ATOM 1314 C CA . GLY A 1 170 ? -5.123 -0.978 5.625 1.00 64.12 170 GLY A CA 1
ATOM 1315 C C . GLY A 1 170 ? -6.110 -2.134 5.436 1.00 64.12 170 GLY A C 1
ATOM 1316 O O . GLY A 1 170 ? -7.167 -1.987 4.816 1.00 64.12 170 GLY A O 1
ATOM 1317 N N . ILE A 1 171 ? -5.743 -3.307 5.951 1.00 77.56 171 ILE A N 1
ATOM 1318 C CA . ILE A 1 171 ? -6.618 -4.480 5.937 1.00 77.56 171 ILE A CA 1
ATOM 1319 C C . ILE A 1 171 ? -7.910 -4.083 6.668 1.00 77.56 171 ILE A C 1
ATOM 1321 O O . ILE A 1 171 ? -7.861 -3.547 7.767 1.00 77.56 171 ILE A O 1
ATOM 1325 N N . THR A 1 172 ? -9.083 -4.289 6.063 1.00 85.56 172 THR A N 1
ATOM 1326 C CA . THR A 1 172 ? -10.353 -3.996 6.749 1.00 85.56 172 THR A CA 1
ATOM 1327 C C . THR A 1 172 ? -10.392 -4.738 8.083 1.00 85.56 172 THR A C 1
ATOM 1329 O O . THR A 1 172 ? -10.269 -5.963 8.086 1.00 85.56 172 THR A O 1
ATOM 1332 N N . GLY A 1 173 ? -10.566 -4.003 9.183 1.00 88.00 173 GLY A N 1
ATOM 1333 C CA . GLY A 1 173 ? -10.551 -4.545 10.542 1.00 88.00 173 GLY A CA 1
ATOM 1334 C C . GLY A 1 173 ? -9.164 -4.742 11.164 1.00 88.00 173 GLY A C 1
ATOM 1335 O O . GLY A 1 173 ? -9.101 -5.380 12.200 1.00 88.00 173 GLY A O 1
ATOM 1336 N N . ASP A 1 174 ? -8.091 -4.248 10.542 1.00 90.88 174 ASP A N 1
ATOM 1337 C CA . ASP A 1 174 ? -6.769 -4.033 11.157 1.00 90.88 174 ASP A CA 1
ATOM 1338 C C . ASP A 1 174 ? -6.683 -2.549 11.545 1.00 90.88 174 ASP A C 1
ATOM 1340 O O . ASP A 1 174 ? -6.536 -1.665 10.693 1.00 90.88 174 ASP A O 1
ATOM 1344 N N . PHE A 1 175 ? -6.920 -2.269 12.822 1.00 90.44 175 PHE A N 1
ATOM 1345 C CA . PHE A 1 175 ? -7.088 -0.927 13.371 1.00 90.44 175 PHE A CA 1
ATOM 1346 C C . PHE A 1 175 ? -5.819 -0.364 13.997 1.00 90.44 175 PHE A C 1
ATOM 1348 O O . PHE A 1 175 ? -5.704 0.861 14.111 1.00 90.44 175 PHE A O 1
ATOM 1355 N N . ASP A 1 176 ? -4.885 -1.226 14.396 1.00 86.75 176 ASP A N 1
ATOM 1356 C CA . ASP A 1 176 ? -3.573 -0.819 14.900 1.00 86.75 176 ASP A CA 1
ATOM 1357 C C . ASP A 1 176 ? -2.480 -0.797 13.810 1.00 86.75 176 ASP A C 1
ATOM 1359 O O . ASP A 1 176 ? -1.344 -0.394 14.079 1.00 86.75 176 ASP A O 1
ATOM 1363 N N . GLU A 1 177 ? -2.854 -1.127 12.568 1.00 87.19 177 GLU A N 1
ATOM 1364 C CA . GLU A 1 177 ? -2.035 -1.084 11.352 1.00 87.19 177 GLU A CA 1
ATOM 1365 C C . GLU A 1 177 ? -0.820 -2.027 11.418 1.00 87.19 177 GLU A C 1
ATOM 1367 O O . GLU A 1 177 ? 0.204 -1.809 10.755 1.00 87.19 177 GLU A O 1
ATOM 1372 N N . ASN A 1 178 ? -0.922 -3.099 12.211 1.00 82.06 178 ASN A N 1
ATOM 1373 C CA . ASN A 1 178 ? 0.144 -4.078 12.399 1.00 82.06 178 ASN A CA 1
ATOM 1374 C C . ASN A 1 178 ? 0.163 -5.185 11.319 1.00 82.06 178 ASN A C 1
ATOM 1376 O O . ASN A 1 178 ? 1.049 -6.046 11.337 1.00 82.06 178 ASN A O 1
ATOM 1380 N N . GLN A 1 179 ? -0.754 -5.125 10.343 1.00 84.31 179 GLN A N 1
ATOM 1381 C CA . GLN A 1 179 ? -0.941 -6.081 9.240 1.00 84.31 179 GLN A CA 1
ATOM 1382 C C . GLN A 1 179 ? -1.483 -7.453 9.657 1.00 84.31 179 GLN A C 1
ATOM 1384 O O . GLN A 1 179 ? -1.478 -8.401 8.861 1.00 84.31 179 GLN A O 1
ATOM 1389 N N . VAL A 1 180 ? -1.965 -7.580 10.885 1.00 84.50 180 VAL A N 1
ATOM 1390 C CA . VAL A 1 180 ? -2.622 -8.760 11.442 1.00 84.50 180 VAL A CA 1
ATOM 1391 C C . VAL A 1 180 ? -4.018 -8.338 11.890 1.00 84.50 180 VAL A C 1
ATOM 1393 O O . VAL A 1 180 ? -4.267 -7.178 12.169 1.00 84.50 180 VAL A O 1
ATOM 1396 N N . ARG A 1 181 ? -4.958 -9.285 11.869 1.00 90.25 181 ARG A N 1
ATOM 1397 C CA . ARG A 1 181 ? -6.282 -9.104 12.466 1.00 90.25 181 ARG A CA 1
ATOM 1398 C C . ARG A 1 181 ? -6.361 -9.989 13.688 1.00 90.25 181 ARG A C 1
ATOM 1400 O O . ARG A 1 181 ? -6.434 -11.212 13.535 1.00 90.25 181 ARG A O 1
ATOM 1407 N N . ASP A 1 182 ? -6.267 -9.397 14.865 1.00 93.06 182 ASP A N 1
ATOM 1408 C CA . ASP A 1 182 ? -6.221 -10.118 16.130 1.00 93.06 182 ASP A CA 1
ATOM 1409 C C . ASP A 1 182 ? -7.081 -9.460 17.223 1.00 93.06 182 ASP A C 1
ATOM 1411 O O . ASP A 1 182 ? -7.999 -8.686 16.953 1.00 93.06 182 ASP A O 1
ATOM 1415 N N . VAL A 1 183 ? -6.855 -9.858 18.476 1.00 95.25 183 VAL A N 1
ATOM 1416 C CA . VAL A 1 183 ? -7.625 -9.374 19.628 1.00 95.25 183 VAL A CA 1
ATOM 1417 C C . VAL A 1 183 ? -7.464 -7.868 19.847 1.00 95.25 183 VAL A C 1
ATOM 1419 O O . VAL A 1 183 ? -8.405 -7.232 20.314 1.00 95.25 183 VAL A O 1
ATOM 1422 N N . SER A 1 184 ? -6.314 -7.296 19.471 1.00 96.19 184 SER A N 1
ATOM 1423 C CA . SER A 1 184 ? -6.028 -5.861 19.552 1.00 96.19 184 SER A CA 1
ATOM 1424 C C . SER A 1 184 ? -7.051 -5.069 18.741 1.00 96.19 184 SER A C 1
ATOM 1426 O O . SER A 1 184 ? -7.614 -4.086 19.222 1.00 96.19 184 SER A O 1
ATOM 1428 N N . ASP A 1 185 ? -7.381 -5.545 17.541 1.00 96.25 185 ASP A N 1
ATOM 1429 C CA . ASP A 1 185 ? -8.341 -4.886 16.656 1.00 96.25 185 ASP A CA 1
ATOM 1430 C C . ASP A 1 185 ? -9.771 -4.941 17.192 1.00 96.25 185 ASP A C 1
ATOM 1432 O O . ASP A 1 185 ? -10.523 -3.966 17.094 1.00 96.25 185 ASP A O 1
ATOM 1436 N N . ILE A 1 186 ? -10.144 -6.066 17.806 1.00 97.56 186 ILE A N 1
ATOM 1437 C CA . ILE A 1 186 ? -11.440 -6.209 18.475 1.00 97.56 186 ILE A CA 1
ATOM 1438 C C . ILE A 1 186 ? -11.544 -5.196 19.620 1.00 97.56 186 ILE A C 1
ATOM 1440 O O . ILE A 1 186 ? -12.529 -4.457 19.695 1.00 97.56 186 ILE A O 1
ATOM 1444 N N . ASP A 1 187 ? -10.505 -5.098 20.452 1.00 97.25 187 ASP A N 1
ATOM 1445 C CA . ASP A 1 187 ? -10.446 -4.156 21.572 1.00 97.25 187 ASP A CA 1
ATOM 1446 C C . ASP A 1 187 ? -10.486 -2.692 21.091 1.00 97.25 187 ASP A C 1
ATOM 1448 O O . ASP A 1 187 ? -11.156 -1.843 21.692 1.00 97.25 187 ASP A O 1
ATOM 1452 N N . HIS A 1 188 ? -9.812 -2.384 19.977 1.00 96.12 188 HIS A N 1
ATOM 1453 C CA . HIS A 1 188 ? -9.843 -1.065 19.348 1.00 96.12 188 HIS A CA 1
ATOM 1454 C C . HIS A 1 188 ? -11.255 -0.674 18.903 1.00 96.12 188 HIS A C 1
ATOM 1456 O O . HIS A 1 188 ? -11.710 0.430 19.225 1.00 96.12 188 HIS A O 1
ATOM 1462 N N . LEU A 1 189 ? -11.967 -1.574 18.220 1.00 96.56 189 LEU A N 1
ATOM 1463 C CA . LEU A 1 189 ? -13.339 -1.325 17.783 1.00 96.56 189 LEU A CA 1
ATOM 1464 C C . LEU A 1 189 ? -14.313 -1.232 18.962 1.00 96.56 189 LEU A C 1
ATOM 1466 O O . LEU A 1 189 ? -15.122 -0.305 19.006 1.00 96.56 189 LEU A O 1
ATOM 1470 N N . ALA A 1 190 ? -14.216 -2.129 19.945 1.00 96.69 190 ALA A N 1
ATOM 1471 C CA . ALA A 1 190 ? -15.044 -2.089 21.152 1.00 96.69 190 ALA A CA 1
ATOM 1472 C C . ALA A 1 190 ? -14.877 -0.755 21.899 1.00 96.69 190 ALA A C 1
ATOM 1474 O O . ALA A 1 190 ? -15.857 -0.089 22.256 1.00 96.69 190 ALA A O 1
ATOM 1475 N N . ASN A 1 191 ? -13.633 -0.289 22.052 1.00 95.50 191 ASN A N 1
ATOM 1476 C CA . ASN A 1 191 ? -13.364 1.018 22.636 1.00 95.50 191 ASN A CA 1
ATOM 1477 C C . ASN A 1 191 ? -13.974 2.156 21.803 1.00 95.50 191 ASN A C 1
ATOM 1479 O O . ASN A 1 191 ? -14.619 3.020 22.393 1.00 95.50 191 ASN A O 1
ATOM 1483 N N . ALA A 1 192 ? -13.826 2.146 20.474 1.00 95.00 192 ALA A N 1
ATOM 1484 C CA . ALA A 1 192 ? -14.391 3.170 19.588 1.00 95.00 192 ALA A CA 1
ATOM 1485 C C . ALA A 1 192 ? -15.926 3.247 19.677 1.00 95.00 192 ALA A C 1
ATOM 1487 O O . ALA A 1 192 ? -16.495 4.341 19.762 1.00 95.00 192 ALA A O 1
ATOM 1488 N N . VAL A 1 193 ? -16.603 2.094 19.741 1.00 95.06 193 VAL A N 1
ATOM 1489 C CA . VAL A 1 193 ? -18.057 2.007 19.953 1.00 95.06 193 VAL A CA 1
ATOM 1490 C C . VAL A 1 193 ? -18.441 2.616 21.305 1.00 95.06 193 VAL A C 1
ATOM 1492 O O . VAL A 1 193 ? -19.361 3.436 21.382 1.00 95.06 193 VAL A O 1
ATOM 1495 N N . ARG A 1 194 ? -17.712 2.286 22.378 1.00 93.75 194 ARG A N 1
ATOM 1496 C CA . ARG A 1 194 ? -17.984 2.789 23.735 1.00 93.75 194 ARG A CA 1
ATOM 1497 C C . ARG A 1 194 ? -17.705 4.286 23.887 1.00 93.75 194 ARG A C 1
ATOM 1499 O O . ARG A 1 194 ? -18.428 4.975 24.610 1.00 93.75 194 ARG A O 1
ATOM 1506 N N . THR A 1 195 ? -16.659 4.804 23.247 1.00 91.81 195 THR A N 1
ATOM 1507 C CA . THR A 1 195 ? -16.291 6.231 23.285 1.00 91.81 195 THR A CA 1
ATOM 1508 C C . THR A 1 195 ? -17.042 7.068 22.253 1.00 91.81 195 THR A C 1
ATOM 1510 O O . THR A 1 195 ? -16.929 8.296 22.279 1.00 91.81 195 THR A O 1
ATOM 1513 N N . THR A 1 196 ? -17.872 6.444 21.408 1.00 86.88 196 THR A N 1
ATOM 1514 C CA . THR A 1 196 ? -18.627 7.084 20.319 1.00 86.88 196 THR A CA 1
ATOM 1515 C C . THR A 1 196 ? -17.722 7.826 19.332 1.00 86.88 196 THR A C 1
ATOM 1517 O O . THR A 1 196 ? -17.993 8.964 18.941 1.00 86.88 196 THR A O 1
ATOM 1520 N N . GLU A 1 197 ? -16.611 7.195 18.954 1.00 82.31 197 GLU A N 1
ATOM 1521 C CA . GLU A 1 197 ? -15.705 7.735 17.945 1.00 82.31 197 GLU A CA 1
ATOM 1522 C C . GLU A 1 197 ? -16.348 7.725 16.555 1.00 82.31 197 GLU A C 1
ATOM 1524 O O . GLU A 1 197 ? -16.981 6.762 16.139 1.00 82.31 197 GLU A O 1
ATOM 1529 N N . ALA A 1 198 ? -16.189 8.835 15.832 1.00 79.50 198 ALA A N 1
ATOM 1530 C CA . ALA A 1 198 ? -16.773 9.039 14.505 1.00 79.50 198 ALA A CA 1
ATOM 1531 C C . ALA A 1 198 ? -15.770 8.777 13.368 1.00 79.50 198 ALA A C 1
ATOM 1533 O O . ALA A 1 198 ? -15.966 9.263 12.252 1.00 79.50 198 ALA A O 1
ATOM 1534 N N . ASP A 1 199 ? -14.664 8.086 13.655 1.00 84.25 199 ASP A N 1
ATOM 1535 C CA . ASP A 1 199 ? -13.709 7.697 12.621 1.00 84.25 199 ASP A CA 1
ATOM 1536 C C . ASP A 1 199 ? -14.357 6.628 11.733 1.00 84.25 199 ASP A C 1
ATOM 1538 O O . ASP A 1 199 ? -14.707 5.540 12.186 1.00 84.25 199 ASP A O 1
ATOM 1542 N N . SER A 1 200 ? -14.512 6.957 10.450 1.00 87.00 200 SER A N 1
ATOM 1543 C CA . SER A 1 200 ? -15.124 6.085 9.448 1.00 87.00 200 SER A CA 1
ATOM 1544 C C . SER A 1 200 ? -14.365 4.779 9.233 1.00 87.00 200 SER A C 1
ATOM 1546 O O . SER A 1 200 ? -14.899 3.881 8.597 1.00 87.00 200 SER A O 1
ATOM 1548 N N . ARG A 1 201 ? -13.122 4.653 9.719 1.00 86.50 201 ARG A N 1
ATOM 1549 C CA . ARG A 1 201 ? -12.396 3.379 9.669 1.00 86.50 201 ARG A CA 1
ATOM 1550 C C . ARG A 1 201 ? -13.106 2.290 10.475 1.00 86.50 201 ARG A C 1
ATOM 1552 O O . ARG A 1 201 ? -13.095 1.148 10.035 1.00 86.50 201 ARG A O 1
ATOM 1559 N N . PHE A 1 202 ? -13.745 2.640 11.594 1.00 90.88 202 PHE A N 1
ATOM 1560 C CA . PHE A 1 202 ? -14.462 1.697 12.463 1.00 90.88 202 PHE A CA 1
ATOM 1561 C C . PHE A 1 202 ? -15.867 1.318 11.954 1.00 90.88 202 PHE A C 1
ATOM 1563 O O . PHE A 1 202 ? -16.467 0.392 12.490 1.00 90.88 202 PHE A O 1
ATOM 1570 N N . ASP A 1 203 ? -16.380 2.005 10.928 1.00 92.25 203 ASP A N 1
ATOM 1571 C CA . ASP A 1 203 ? -17.639 1.682 10.237 1.00 92.25 203 ASP A CA 1
ATOM 1572 C C . ASP A 1 203 ? -17.370 0.595 9.179 1.00 92.25 203 ASP A C 1
ATOM 1574 O O . ASP A 1 203 ? -17.167 0.867 7.992 1.00 92.25 203 ASP A O 1
ATOM 1578 N N . ILE A 1 204 ? -17.269 -0.654 9.639 1.00 90.62 204 ILE A N 1
ATOM 1579 C CA . ILE A 1 204 ? -16.925 -1.815 8.806 1.00 90.62 204 ILE A CA 1
ATOM 1580 C C . ILE A 1 204 ? -18.116 -2.228 7.938 1.00 90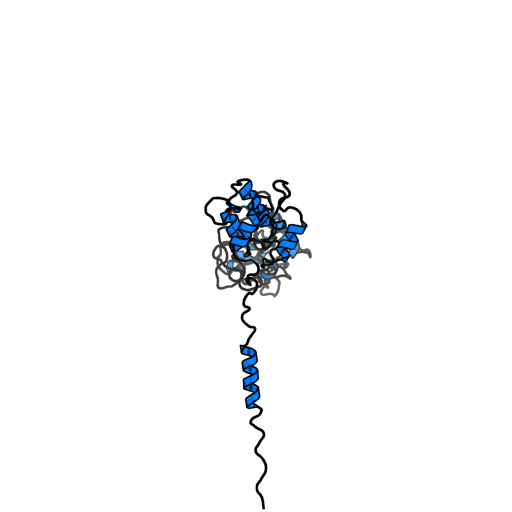.62 204 ILE A C 1
ATOM 1582 O O . ILE A 1 204 ? -17.928 -2.713 6.817 1.00 90.62 204 ILE A O 1
ATOM 1586 N N . ASN A 1 205 ? -19.342 -2.074 8.441 1.00 88.31 205 ASN A N 1
ATOM 1587 C CA . ASN A 1 205 ? -20.539 -2.471 7.705 1.00 88.31 205 ASN A CA 1
ATOM 1588 C C . ASN A 1 205 ? -20.960 -1.424 6.645 1.00 88.31 205 ASN A C 1
ATOM 1590 O O . ASN A 1 205 ? -21.740 -1.745 5.740 1.00 88.31 205 ASN A O 1
ATOM 1594 N N . GLY A 1 206 ? -20.408 -0.206 6.716 1.00 92.06 206 GLY A N 1
ATOM 1595 C CA . GLY A 1 206 ? -20.613 0.885 5.770 1.00 92.06 206 GLY A CA 1
ATOM 1596 C C . GLY A 1 206 ? -21.981 1.561 5.881 1.00 92.06 206 GLY A C 1
ATOM 1597 O O . GLY A 1 206 ? -22.468 2.111 4.885 1.00 92.06 206 GLY A O 1
ATOM 1598 N N . ASP A 1 207 ? -22.637 1.491 7.040 1.00 88.62 207 ASP A N 1
ATOM 1599 C CA . ASP A 1 207 ? -23.951 2.096 7.282 1.00 88.62 207 ASP A CA 1
ATOM 1600 C C . ASP A 1 207 ? -23.878 3.559 7.760 1.00 88.62 207 ASP A C 1
ATOM 1602 O O . ASP A 1 207 ? -24.905 4.250 7.826 1.00 88.62 207 ASP A O 1
ATOM 1606 N N . GLY A 1 208 ? -22.664 4.063 7.994 1.00 91.06 208 GLY A N 1
ATOM 1607 C CA . GLY A 1 208 ? -22.381 5.418 8.450 1.00 91.06 208 GLY A CA 1
ATOM 1608 C C . GLY A 1 208 ? -22.370 5.576 9.970 1.00 91.06 208 GLY A C 1
ATOM 1609 O O . GLY A 1 208 ? -22.317 6.721 10.438 1.00 91.06 208 GLY A O 1
ATOM 1610 N N . VAL A 1 209 ? -22.472 4.492 10.747 1.00 90.69 209 VAL A N 1
ATOM 1611 C CA . VAL A 1 209 ? -22.569 4.515 12.211 1.00 90.69 209 VAL A CA 1
ATOM 1612 C C . VAL A 1 209 ? -21.674 3.452 12.844 1.00 90.69 209 VAL A C 1
ATOM 1614 O O . VAL A 1 209 ? -22.014 2.280 12.852 1.00 90.69 209 VAL A O 1
ATOM 1617 N N . VAL A 1 210 ? -20.622 3.892 13.543 1.00 93.81 210 VAL A N 1
ATOM 1618 C CA . VAL A 1 210 ? -19.798 3.009 14.386 1.00 93.81 210 VAL A CA 1
ATOM 1619 C C . VAL A 1 210 ? -20.632 2.475 15.555 1.00 93.81 210 VAL A C 1
ATOM 1621 O O . VAL A 1 210 ? -21.067 3.233 16.432 1.00 93.81 210 VAL A O 1
ATOM 1624 N N . SER A 1 211 ? -20.897 1.172 15.561 1.00 94.44 211 SER A N 1
ATOM 1625 C CA . SER A 1 211 ? -21.839 0.526 16.472 1.00 94.44 211 SER A CA 1
ATOM 1626 C C . SER A 1 211 ? -21.462 -0.922 16.808 1.00 94.44 211 SER A C 1
ATOM 1628 O O . SER A 1 211 ? -20.512 -1.497 16.285 1.00 94.44 211 SER A O 1
ATOM 1630 N N . LEU A 1 212 ? -22.252 -1.557 17.681 1.00 94.00 212 LEU A N 1
ATOM 1631 C CA . LEU A 1 212 ? -22.106 -2.989 17.968 1.00 94.00 212 LEU A CA 1
ATOM 1632 C C . LEU A 1 212 ? -22.364 -3.884 16.741 1.00 94.00 212 LEU A C 1
ATOM 1634 O O . LEU A 1 212 ? -21.995 -5.058 16.766 1.00 94.00 212 LEU A O 1
ATOM 1638 N N . GLU A 1 213 ? -22.985 -3.364 15.677 1.00 95.88 213 GLU A N 1
ATOM 1639 C CA . GLU A 1 213 ? -23.107 -4.119 14.429 1.00 95.88 213 GLU A CA 1
ATOM 1640 C C . GLU A 1 213 ? -21.753 -4.231 13.720 1.00 95.88 213 GLU A C 1
ATOM 1642 O O . GLU A 1 213 ? -21.424 -5.312 13.238 1.00 95.88 213 GLU A O 1
ATOM 1647 N N . ASP A 1 214 ? -20.920 -3.185 13.739 1.00 96.38 214 ASP A N 1
ATOM 1648 C CA . ASP A 1 214 ? -19.545 -3.261 13.230 1.00 96.38 214 ASP A CA 1
ATOM 1649 C C . ASP A 1 214 ? -18.718 -4.263 14.024 1.00 96.38 214 ASP A C 1
ATOM 1651 O O . ASP A 1 214 ? -17.979 -5.051 13.441 1.00 96.38 214 ASP A O 1
ATOM 1655 N N . HIS A 1 215 ? -18.893 -4.286 15.349 1.00 95.69 215 HIS A N 1
ATOM 1656 C CA . HIS A 1 215 ? -18.238 -5.259 16.223 1.00 95.69 215 HIS A CA 1
ATOM 1657 C C . HIS A 1 215 ? -18.586 -6.699 15.821 1.00 95.69 215 HIS A C 1
ATOM 1659 O O . HIS A 1 215 ? -17.703 -7.540 15.653 1.00 95.69 215 HIS A O 1
ATOM 1665 N N . ARG A 1 216 ? -19.870 -6.976 15.563 1.00 95.44 216 ARG A N 1
ATOM 1666 C CA . ARG A 1 216 ? -20.315 -8.280 15.056 1.00 95.44 216 ARG A CA 1
ATOM 1667 C C . ARG A 1 216 ? -19.692 -8.608 13.696 1.00 95.44 216 ARG A C 1
ATOM 1669 O O . ARG A 1 216 ? -19.209 -9.725 13.512 1.00 95.44 216 ARG A O 1
ATOM 1676 N N . VAL A 1 217 ? -19.700 -7.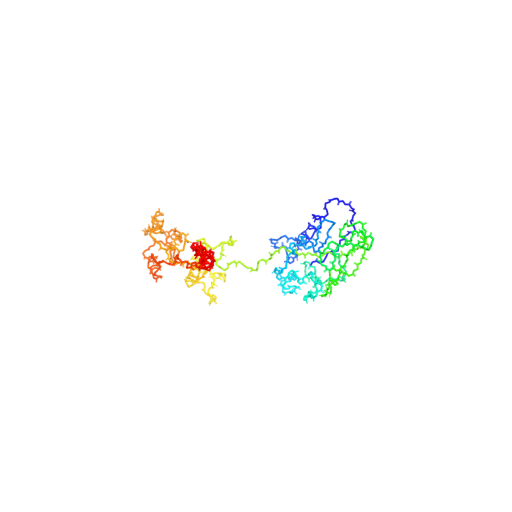660 12.756 1.00 95.69 217 VAL A N 1
ATOM 1677 C CA . VAL A 1 217 ? -19.130 -7.851 11.412 1.00 95.69 217 VAL A CA 1
ATOM 1678 C C . VAL A 1 217 ? -17.624 -8.113 11.492 1.00 95.69 217 VAL A C 1
ATOM 1680 O O . VAL A 1 217 ? -17.137 -9.020 10.813 1.00 95.69 217 VAL A O 1
ATOM 1683 N N . LEU A 1 218 ? -16.891 -7.404 12.358 1.00 96.25 218 LEU A N 1
ATOM 1684 C CA . LEU A 1 218 ? -15.468 -7.653 12.591 1.00 96.25 218 LEU A CA 1
ATOM 1685 C C . LEU A 1 218 ? -15.228 -9.112 12.994 1.00 96.25 218 LEU A C 1
ATOM 1687 O O . LEU A 1 218 ? -14.431 -9.808 12.371 1.00 96.25 218 LEU A O 1
ATOM 1691 N N . ILE A 1 219 ? -15.943 -9.588 14.009 1.00 95.94 219 ILE A N 1
ATOM 1692 C CA . ILE A 1 219 ? -15.730 -10.915 14.593 1.00 95.94 219 ILE A CA 1
ATOM 1693 C C . ILE A 1 219 ? -16.139 -12.022 13.615 1.00 95.94 219 ILE A C 1
ATOM 1695 O O . ILE A 1 219 ? -15.354 -12.928 13.329 1.00 95.94 219 ILE A O 1
ATOM 1699 N N . GLU A 1 220 ? -17.361 -11.957 13.086 1.00 93.25 220 GLU A N 1
ATOM 1700 C CA . GLU A 1 220 ? -17.967 -13.077 12.357 1.00 93.25 220 GLU A CA 1
ATOM 1701 C C . GLU A 1 220 ? -17.628 -13.091 10.863 1.00 93.25 220 GLU A C 1
ATOM 1703 O O . GLU A 1 220 ? -17.578 -14.162 10.256 1.00 93.25 220 GLU A O 1
ATOM 1708 N N . GLU A 1 221 ? -17.414 -11.925 10.252 1.00 92.50 221 GLU A N 1
ATOM 1709 C CA . GLU A 1 221 ? -17.273 -11.801 8.795 1.00 92.50 221 GLU A CA 1
ATOM 1710 C C . GLU A 1 221 ? -15.847 -11.434 8.380 1.00 92.50 221 GLU A C 1
ATOM 1712 O O . GLU A 1 221 ? -15.342 -11.961 7.387 1.00 92.50 221 GLU A O 1
ATOM 1717 N N . VAL A 1 222 ? -15.181 -10.560 9.139 1.00 90.19 222 VAL A N 1
ATOM 1718 C CA . VAL A 1 222 ? -13.836 -10.075 8.807 1.00 90.19 222 VAL A CA 1
ATOM 1719 C C . VAL A 1 222 ? -12.752 -11.001 9.363 1.00 90.19 222 VAL A C 1
ATOM 1721 O O . VAL A 1 222 ? -11.902 -11.461 8.595 1.00 90.19 222 VAL A O 1
ATOM 1724 N N . ILE A 1 223 ? -12.772 -11.280 10.668 1.00 92.50 223 ILE A N 1
ATOM 1725 C CA . ILE A 1 223 ? -11.864 -12.220 11.346 1.00 92.50 223 ILE A CA 1
ATOM 1726 C C . ILE A 1 223 ? -12.305 -13.660 11.065 1.00 92.50 223 ILE A C 1
ATOM 1728 O O . ILE A 1 223 ? -11.473 -14.531 10.817 1.00 92.50 223 ILE A O 1
ATOM 1732 N N . GLY A 1 224 ? -13.618 -13.900 11.026 1.00 91.88 224 GLY A N 1
ATOM 1733 C CA . GLY A 1 224 ? -14.177 -15.216 10.730 1.00 91.88 224 GLY A CA 1
ATOM 1734 C C . GLY A 1 224 ? -14.141 -16.169 11.924 1.00 91.88 224 GLY A C 1
ATOM 1735 O O . GLY A 1 224 ? -13.977 -17.375 11.734 1.00 91.88 224 GLY A O 1
ATOM 1736 N N . THR A 1 225 ? -14.291 -15.638 13.139 1.00 93.62 225 THR A N 1
ATOM 1737 C CA . THR A 1 225 ? -14.443 -16.423 14.369 1.00 93.62 225 THR A CA 1
ATOM 1738 C C . THR A 1 225 ? -15.859 -16.280 14.956 1.00 93.62 225 THR A C 1
ATOM 1740 O O . THR A 1 225 ? -16.788 -15.805 14.302 1.00 93.62 225 THR A O 1
ATOM 1743 N N . SER A 1 226 ? -16.063 -16.749 16.183 1.00 93.69 226 SER A N 1
ATOM 1744 C CA . SER A 1 226 ? -17.283 -16.605 16.962 1.00 93.69 226 SER A CA 1
ATOM 1745 C C . SER A 1 226 ? -17.017 -15.915 18.292 1.00 93.69 226 SER A C 1
ATOM 1747 O O . SER A 1 226 ? -15.979 -16.126 18.914 1.00 93.69 226 SER A O 1
ATOM 1749 N N . PHE A 1 227 ? -18.023 -15.199 18.786 1.00 95.69 227 PHE A N 1
ATOM 1750 C CA . PHE A 1 227 ? -18.069 -14.752 20.175 1.00 95.69 227 PHE A CA 1
ATOM 1751 C C . PHE A 1 227 ? -17.771 -15.897 21.148 1.00 95.69 227 PHE A C 1
ATOM 1753 O O . PHE A 1 227 ? -18.387 -16.962 21.054 1.00 95.69 227 PHE A O 1
ATOM 1760 N N . GLY A 1 228 ? -16.848 -15.654 22.080 1.00 95.19 228 GLY A N 1
ATOM 1761 C CA . GLY A 1 228 ? -16.380 -16.652 23.040 1.00 95.19 228 GLY A CA 1
ATOM 1762 C C . GLY A 1 228 ? -14.995 -17.236 22.750 1.00 95.19 228 GLY A C 1
ATOM 1763 O O . GLY A 1 228 ? -14.356 -17.723 23.677 1.00 95.19 228 GLY A O 1
ATOM 1764 N N . ASP A 1 229 ? -14.515 -17.179 21.504 1.00 96.44 229 ASP A N 1
ATOM 1765 C CA . ASP A 1 229 ? -13.176 -17.652 21.112 1.00 96.44 229 ASP A CA 1
ATOM 1766 C C . ASP A 1 229 ? -12.107 -16.626 21.524 1.00 96.44 229 ASP A C 1
ATOM 1768 O O . ASP A 1 229 ? -11.724 -15.733 20.767 1.00 96.44 229 ASP A O 1
ATOM 1772 N N . SER A 1 230 ? -11.688 -16.706 22.782 1.00 95.94 230 SER A N 1
ATOM 1773 C CA . SER A 1 230 ? -10.852 -15.717 23.469 1.00 95.94 230 SER A CA 1
ATOM 1774 C C . SER A 1 230 ? -9.410 -15.659 22.963 1.00 95.94 230 SER A C 1
ATOM 1776 O O . SER A 1 230 ? -8.754 -14.628 23.117 1.00 95.94 230 SER A O 1
ATOM 1778 N N . ASP A 1 231 ? -8.910 -16.744 22.369 1.00 93.88 231 ASP A N 1
ATOM 1779 C CA . ASP A 1 231 ? -7.552 -16.838 21.819 1.00 93.88 231 ASP A CA 1
ATOM 1780 C C . ASP A 1 231 ? -7.522 -16.824 20.276 1.00 93.88 231 ASP A C 1
ATOM 1782 O O . ASP A 1 231 ? -6.447 -16.953 19.684 1.00 93.88 231 ASP A O 1
ATOM 1786 N N . LEU A 1 232 ? -8.687 -16.628 19.639 1.00 94.75 232 LEU A N 1
ATOM 1787 C CA . LEU A 1 232 ? -8.887 -16.580 18.187 1.00 94.75 232 LEU A CA 1
ATOM 1788 C C . LEU A 1 232 ? -8.384 -17.835 17.453 1.00 94.75 232 LEU A C 1
ATOM 1790 O O . LEU A 1 232 ? -7.943 -17.766 16.300 1.00 94.75 232 LEU A O 1
ATOM 1794 N N . ASN A 1 233 ? -8.434 -19.004 18.097 1.00 91.75 233 ASN A N 1
ATOM 1795 C CA . ASN A 1 233 ? -8.004 -20.259 17.479 1.00 91.75 233 ASN A CA 1
ATOM 1796 C C . ASN A 1 233 ? -9.049 -20.852 16.504 1.00 91.75 233 ASN A C 1
ATOM 1798 O O . ASN A 1 233 ? -8.783 -21.872 15.858 1.00 91.75 233 ASN A O 1
ATOM 1802 N N . GLY A 1 234 ? -10.219 -20.218 16.384 1.00 91.06 234 GLY A N 1
ATOM 1803 C CA . GLY A 1 234 ? -11.346 -20.621 15.545 1.00 91.06 234 GLY A CA 1
ATOM 1804 C C . GLY A 1 234 ? -12.311 -21.600 16.219 1.00 91.06 234 GLY A C 1
ATOM 1805 O O . GLY A 1 234 ? -13.215 -22.119 15.554 1.00 91.06 234 GLY A O 1
ATOM 1806 N N . VAL A 1 235 ? -12.125 -21.896 17.508 1.00 90.19 235 VAL A N 1
ATOM 1807 C CA . VAL A 1 235 ? -12.932 -22.849 18.276 1.00 90.19 235 VAL A CA 1
ATOM 1808 C C . VAL A 1 235 ? -13.258 -22.263 19.641 1.00 90.19 235 VAL A C 1
ATOM 1810 O O . VAL A 1 235 ? -12.401 -22.210 20.511 1.00 90.19 235 VAL A O 1
ATOM 1813 N N . PHE A 1 236 ? -14.536 -21.947 19.850 1.00 94.69 236 PHE A N 1
ATOM 1814 C CA . PHE A 1 236 ? -15.051 -21.597 21.168 1.00 94.69 236 PHE A CA 1
ATOM 1815 C C . PHE A 1 236 ? -15.317 -22.862 22.005 1.00 94.69 236 PHE A C 1
ATOM 1817 O O . PHE A 1 236 ? -16.304 -23.577 21.775 1.00 94.69 236 PHE A O 1
ATOM 1824 N N . ASP A 1 237 ? -14.453 -23.148 22.980 1.00 94.00 237 ASP A N 1
ATOM 1825 C CA . ASP A 1 237 ? -14.540 -24.328 23.844 1.00 94.00 237 ASP A CA 1
ATOM 1826 C C . ASP A 1 237 ? -14.200 -24.049 25.325 1.00 94.00 237 ASP A C 1
ATOM 1828 O O . ASP A 1 237 ? -14.111 -22.917 25.803 1.00 94.00 237 ASP A O 1
ATOM 1832 N N . SER A 1 238 ? -14.103 -25.109 26.132 1.00 95.38 238 SER A N 1
ATOM 1833 C CA . SER A 1 238 ? -13.776 -24.980 27.562 1.00 95.38 238 SER A CA 1
ATOM 1834 C C . SER A 1 238 ? -12.420 -24.319 27.871 1.00 95.38 238 SER A C 1
ATOM 1836 O O . SER A 1 238 ? -12.243 -23.813 28.983 1.00 95.38 238 SER A O 1
ATOM 1838 N N . ARG A 1 239 ? -11.461 -24.312 26.938 1.00 95.69 239 ARG A N 1
ATOM 1839 C CA . ARG A 1 239 ? -10.145 -23.676 27.103 1.00 95.69 239 ARG A CA 1
ATOM 1840 C C . ARG A 1 239 ? -10.265 -22.160 27.122 1.00 95.69 239 ARG A C 1
ATOM 1842 O O . ARG A 1 239 ? -9.571 -21.546 27.929 1.00 95.69 239 ARG A O 1
ATOM 1849 N N . ASP A 1 240 ? -11.178 -21.593 26.337 1.00 96.69 240 ASP A N 1
ATOM 1850 C CA . ASP A 1 240 ? -11.465 -20.158 26.354 1.00 96.69 240 ASP A CA 1
ATOM 1851 C C . ASP A 1 240 ? -11.939 -19.714 27.727 1.00 96.69 240 ASP A C 1
ATOM 1853 O O . ASP A 1 240 ? -11.369 -18.812 28.336 1.00 96.69 240 ASP A O 1
ATOM 1857 N N . PHE A 1 241 ? -12.909 -20.445 28.283 1.00 95.94 241 PHE A N 1
ATOM 1858 C CA . PHE A 1 241 ? -13.392 -20.196 29.637 1.00 95.94 241 PHE A CA 1
ATOM 1859 C C . PHE A 1 241 ? -12.272 -20.286 30.672 1.00 95.94 241 PHE A C 1
ATOM 1861 O O . PHE A 1 241 ? -12.170 -19.431 31.549 1.00 95.94 241 PHE A O 1
ATOM 1868 N N . ILE A 1 242 ? -11.418 -21.310 30.591 1.00 96.19 242 ILE A N 1
ATOM 1869 C CA . ILE A 1 242 ? -10.284 -21.441 31.512 1.00 96.19 242 ILE A CA 1
ATOM 1870 C C . ILE A 1 242 ? -9.350 -20.227 31.399 1.00 96.19 242 ILE A C 1
ATOM 1872 O O . ILE A 1 242 ? -8.906 -19.740 32.438 1.00 96.19 242 ILE A O 1
ATOM 1876 N N . SER A 1 243 ? -9.074 -19.745 30.185 1.00 94.75 243 SER A N 1
ATOM 1877 C CA . SER A 1 243 ? -8.220 -18.579 29.941 1.00 94.75 243 SER A CA 1
ATOM 1878 C C . SER A 1 243 ? -8.799 -17.317 30.581 1.00 94.75 243 SER A C 1
ATOM 1880 O O . SER A 1 243 ? -8.158 -16.715 31.444 1.00 94.75 243 SER A O 1
ATOM 1882 N N . VAL A 1 244 ? -10.052 -16.972 30.265 1.00 97.38 244 VAL A N 1
ATOM 1883 C CA . VAL A 1 244 ? -10.684 -15.738 30.764 1.00 97.38 244 VAL A CA 1
ATOM 1884 C C . VAL A 1 244 ? -10.948 -15.785 32.272 1.00 97.38 244 VAL A C 1
ATOM 1886 O O . VAL A 1 244 ? -10.770 -14.791 32.960 1.00 97.38 244 VAL A O 1
ATOM 1889 N N . PHE A 1 245 ? -11.272 -16.942 32.863 1.00 97.12 245 PHE A N 1
ATOM 1890 C CA . PHE A 1 245 ? -11.443 -17.024 34.322 1.00 97.12 245 PHE A CA 1
ATOM 1891 C C . PHE A 1 245 ? -10.124 -16.916 35.099 1.00 97.12 245 PHE A C 1
ATOM 1893 O O . PHE A 1 245 ? -10.139 -16.551 36.276 1.00 97.12 245 PHE A O 1
ATOM 1900 N N . GLN A 1 246 ? -8.981 -17.229 34.481 1.00 97.19 246 GLN A N 1
ATOM 1901 C CA . GLN A 1 246 ? -7.671 -17.081 35.124 1.00 97.19 246 GLN A CA 1
ATOM 1902 C C . GLN A 1 246 ? -7.236 -15.619 35.270 1.00 97.19 246 GLN A C 1
ATOM 1904 O O . GLN A 1 246 ? -6.392 -15.335 36.121 1.00 97.19 246 GLN A O 1
ATOM 1909 N N . THR A 1 247 ? -7.815 -14.701 34.491 1.00 96.50 247 THR A N 1
ATOM 1910 C CA . THR A 1 247 ? -7.534 -13.257 34.574 1.00 96.50 247 THR A CA 1
ATOM 1911 C C . THR A 1 247 ? -8.138 -12.645 35.839 1.00 96.50 247 THR A C 1
ATOM 1913 O O . THR A 1 247 ? -7.563 -11.730 36.423 1.00 96.50 247 THR A O 1
ATOM 1916 N N . GLY A 1 248 ? -9.254 -13.211 36.313 1.00 96.56 248 GLY A N 1
ATOM 1917 C CA . GLY A 1 248 ? -9.951 -12.774 37.518 1.00 96.56 248 GLY A CA 1
ATOM 1918 C C . GLY A 1 248 ? -10.880 -11.576 37.320 1.00 96.56 248 GLY A C 1
ATOM 1919 O O . GLY A 1 248 ? -11.275 -10.995 38.324 1.00 96.56 248 GLY A O 1
ATOM 1920 N N . HIS A 1 249 ? -11.226 -11.225 36.077 1.00 97.88 249 HIS A N 1
ATOM 1921 C CA . HIS A 1 249 ? -12.075 -10.063 35.778 1.00 97.88 249 HIS A CA 1
ATOM 1922 C C . HIS A 1 249 ? -13.584 -10.340 35.914 1.00 97.88 249 HIS A C 1
ATOM 1924 O O . HIS A 1 249 ? -14.376 -9.409 35.989 1.00 97.88 249 HIS A O 1
ATOM 1930 N N . TYR A 1 250 ? -13.992 -11.615 35.981 1.00 98.06 250 TYR A N 1
ATOM 1931 C CA . TYR A 1 250 ? -15.409 -11.984 36.037 1.00 98.06 250 TYR A CA 1
ATOM 1932 C C . TYR A 1 250 ? -16.112 -11.380 37.259 1.00 98.06 250 TYR A C 1
ATOM 1934 O O . TYR A 1 250 ? -15.828 -11.786 38.393 1.00 98.06 250 TYR A O 1
ATOM 1942 N N . GLU A 1 251 ? -17.065 -10.474 37.021 1.00 97.12 251 GLU A N 1
ATOM 1943 C CA . GLU A 1 251 ? -17.872 -9.811 38.058 1.00 97.12 251 GLU A CA 1
ATOM 1944 C C . GLU A 1 251 ? -16.999 -9.179 39.174 1.00 97.12 251 GLU A C 1
ATOM 1946 O O . GLU A 1 251 ? -17.350 -9.214 40.360 1.00 97.12 251 GLU A O 1
ATOM 1951 N N . ASP A 1 252 ? -15.828 -8.632 38.821 1.00 96.94 252 ASP A N 1
ATOM 1952 C CA . ASP A 1 252 ? -14.865 -8.083 39.789 1.00 96.94 252 ASP A CA 1
ATOM 1953 C C . ASP A 1 252 ? -15.227 -6.664 40.286 1.00 96.94 252 ASP A C 1
ATOM 1955 O O . ASP A 1 252 ? -14.777 -6.232 41.356 1.00 96.94 252 ASP A O 1
ATOM 1959 N N . GLY A 1 253 ? -16.098 -5.966 39.548 1.00 94.12 253 GLY A N 1
ATOM 1960 C CA . GLY A 1 253 ? -16.574 -4.615 39.838 1.00 94.12 253 GLY A CA 1
ATOM 1961 C C . GLY A 1 253 ? -15.580 -3.496 39.504 1.00 94.12 253 GLY A C 1
ATOM 1962 O O . GLY A 1 253 ? -15.749 -2.376 40.005 1.00 94.12 253 GLY A O 1
ATOM 1963 N N . ILE A 1 254 ? -14.540 -3.771 38.714 1.00 95.62 254 ILE A N 1
ATOM 1964 C CA . ILE A 1 254 ? -13.557 -2.796 38.241 1.00 95.62 254 ILE A CA 1
ATOM 1965 C C . ILE A 1 254 ? -13.928 -2.360 36.826 1.00 95.62 254 ILE A C 1
ATOM 1967 O O . ILE A 1 254 ? -13.689 -3.067 35.861 1.00 95.62 254 ILE A O 1
ATOM 1971 N N . ALA A 1 255 ? -14.418 -1.127 36.712 1.00 93.94 255 ALA A N 1
ATOM 1972 C CA . ALA A 1 255 ? -14.929 -0.641 35.441 1.00 93.94 255 ALA A CA 1
ATOM 1973 C C . ALA A 1 255 ? -13.872 -0.600 34.314 1.00 93.94 255 ALA A C 1
ATOM 1975 O O . ALA A 1 255 ? -12.786 -0.040 34.512 1.00 93.94 255 ALA A O 1
ATOM 1976 N N . ALA A 1 256 ? -14.246 -1.067 33.121 1.00 92.88 256 ALA A N 1
ATOM 1977 C CA . ALA A 1 256 ? -13.501 -0.996 31.865 1.00 92.88 256 ALA A CA 1
ATOM 1978 C C . ALA A 1 256 ? -12.078 -1.585 31.941 1.00 92.88 256 ALA A C 1
ATOM 1980 O O . ALA A 1 256 ? -11.140 -1.019 31.369 1.00 92.88 256 ALA A O 1
ATOM 1981 N N . ASN A 1 257 ? -11.890 -2.678 32.688 1.00 95.56 257 ASN A N 1
ATOM 1982 C CA . ASN A 1 257 ? -10.607 -3.382 32.789 1.00 95.56 257 ASN A CA 1
ATOM 1983 C C . ASN A 1 257 ? -10.520 -4.641 31.914 1.00 95.56 257 ASN A C 1
ATOM 1985 O O . ASN A 1 257 ? -9.465 -5.280 31.906 1.00 95.56 257 ASN A O 1
ATOM 1989 N N . SER A 1 258 ? -11.597 -5.002 31.216 1.00 97.69 258 SER A N 1
ATOM 1990 C CA . SER A 1 258 ? -11.666 -6.206 30.394 1.00 97.69 258 SER A CA 1
ATOM 1991 C C . SER A 1 258 ? -11.468 -5.900 28.909 1.00 97.69 258 SER A C 1
ATOM 1993 O O . SER A 1 258 ? -11.645 -4.779 28.441 1.00 97.69 258 SER A O 1
ATOM 1995 N N . THR A 1 259 ? -11.011 -6.924 28.205 1.00 97.19 259 THR A N 1
ATOM 1996 C CA . THR A 1 259 ? -10.683 -6.992 26.778 1.00 97.19 259 THR A CA 1
ATOM 1997 C C . THR A 1 259 ? -11.238 -8.300 26.230 1.00 97.19 259 THR A C 1
ATOM 1999 O O . THR A 1 259 ? -11.583 -9.193 27.015 1.00 97.19 259 THR A O 1
ATOM 2002 N N . TRP A 1 260 ? -11.235 -8.496 24.915 1.00 97.81 260 TRP A N 1
ATOM 2003 C CA . TRP A 1 260 ? -11.693 -9.743 24.297 1.00 97.81 260 TRP A CA 1
ATOM 2004 C C . TRP A 1 260 ? -11.034 -10.991 24.904 1.00 97.81 260 TRP A C 1
ATOM 2006 O O . TRP A 1 260 ? -11.701 -11.943 25.321 1.00 97.81 260 TRP A O 1
ATOM 2016 N N . ALA A 1 261 ? -9.702 -10.958 25.020 1.00 97.44 261 ALA A N 1
ATOM 2017 C CA . ALA A 1 261 ? -8.900 -12.059 25.554 1.00 97.44 261 ALA A CA 1
ATOM 2018 C C . ALA A 1 261 ? -9.082 -12.275 27.068 1.00 97.44 261 ALA A C 1
ATOM 2020 O O . ALA A 1 261 ? -8.649 -13.296 27.605 1.00 97.44 261 ALA A O 1
ATOM 2021 N N . THR A 1 262 ? -9.693 -11.316 27.771 1.00 97.69 262 THR A N 1
ATOM 2022 C CA . THR A 1 262 ? -9.961 -11.395 29.214 1.00 97.69 262 THR A CA 1
ATOM 2023 C C . THR A 1 262 ? -11.444 -11.543 29.559 1.00 97.69 262 THR A C 1
ATOM 2025 O O . THR A 1 262 ? -11.743 -11.775 30.731 1.00 97.69 262 THR A O 1
ATOM 2028 N N . GLY A 1 263 ? -12.335 -11.526 28.558 1.00 97.00 263 GLY A N 1
ATOM 2029 C CA . GLY A 1 263 ? -13.738 -11.934 28.667 1.00 97.00 263 GLY A CA 1
ATOM 2030 C C . GLY A 1 263 ? -14.785 -10.928 28.172 1.00 97.00 263 GLY A C 1
ATOM 2031 O O . GLY A 1 263 ? -15.955 -11.298 28.138 1.00 97.00 263 GLY A O 1
ATOM 2032 N N . ASP A 1 264 ? -14.396 -9.718 27.757 1.00 97.50 264 ASP A N 1
ATOM 2033 C CA . ASP A 1 264 ? -15.314 -8.710 27.195 1.00 97.50 264 ASP A CA 1
ATOM 2034 C C . ASP A 1 264 ? -15.698 -9.080 25.755 1.00 97.50 264 ASP A C 1
ATOM 2036 O O . ASP A 1 264 ? -15.108 -8.630 24.772 1.00 97.50 264 ASP A O 1
ATOM 2040 N N . TRP A 1 265 ? -16.653 -9.995 25.620 1.00 97.31 265 TRP A N 1
ATOM 2041 C CA . TRP A 1 265 ? -17.113 -10.482 24.322 1.00 97.31 265 TRP A CA 1
ATOM 2042 C C . TRP A 1 265 ? -18.233 -9.621 23.755 1.00 97.31 265 TRP A C 1
ATOM 2044 O O . TRP A 1 265 ? -18.511 -9.689 22.559 1.00 97.31 265 TRP A O 1
ATOM 2054 N N . ASN A 1 266 ? -18.908 -8.825 24.580 1.00 95.62 266 ASN A N 1
ATOM 2055 C CA . ASN A 1 266 ? -19.971 -7.941 24.125 1.00 95.62 266 ASN A CA 1
ATOM 2056 C C . ASN A 1 266 ? -19.469 -6.521 23.772 1.00 95.62 266 ASN A C 1
ATOM 2058 O O . ASN A 1 266 ? -20.161 -5.818 23.031 1.00 95.62 266 ASN A O 1
ATOM 2062 N N . GLY A 1 267 ? -18.257 -6.156 24.201 1.00 95.75 267 GLY A N 1
ATOM 2063 C CA . GLY A 1 267 ? -17.565 -4.907 23.886 1.00 95.75 267 GLY A CA 1
ATOM 2064 C C . GLY A 1 267 ? -17.905 -3.742 24.823 1.00 95.75 267 GLY A C 1
ATOM 2065 O O . GLY A 1 267 ? -17.748 -2.583 24.425 1.00 95.75 267 GLY A O 1
ATOM 2066 N N . ASP A 1 268 ? -18.428 -3.999 26.026 1.00 95.50 268 ASP A N 1
ATOM 2067 C CA . ASP A 1 268 ? -18.814 -2.958 26.992 1.00 95.50 268 ASP A CA 1
ATOM 2068 C C . ASP A 1 268 ? -17.717 -2.609 28.013 1.00 95.50 268 ASP A C 1
ATOM 2070 O O . ASP A 1 268 ? -17.842 -1.608 28.732 1.00 95.50 268 ASP A O 1
ATOM 2074 N N . GLY A 1 269 ? -16.599 -3.334 27.993 1.00 95.94 269 GLY A N 1
ATOM 2075 C CA . GLY A 1 269 ? -15.437 -3.155 28.859 1.00 95.94 269 GLY A CA 1
ATOM 2076 C C . GLY A 1 269 ? -15.461 -3.990 30.140 1.00 95.94 269 GLY A C 1
ATOM 2077 O O . GLY A 1 269 ? -14.500 -3.911 30.914 1.00 95.94 269 GLY A O 1
ATOM 2078 N N . GLU A 1 270 ? -16.509 -4.778 30.381 1.00 97.25 270 GLU A N 1
ATOM 2079 C CA . GLU A 1 270 ? -16.633 -5.663 31.540 1.00 97.25 270 GLU A CA 1
ATOM 2080 C C . GLU A 1 270 ? -16.552 -7.133 31.115 1.00 97.25 270 GLU A C 1
ATOM 2082 O O . GLU A 1 270 ? -16.811 -7.477 29.969 1.00 97.25 270 GLU A O 1
ATOM 2087 N N . PHE A 1 271 ? -16.189 -8.015 32.048 1.00 98.12 271 PHE A N 1
ATOM 2088 C CA . 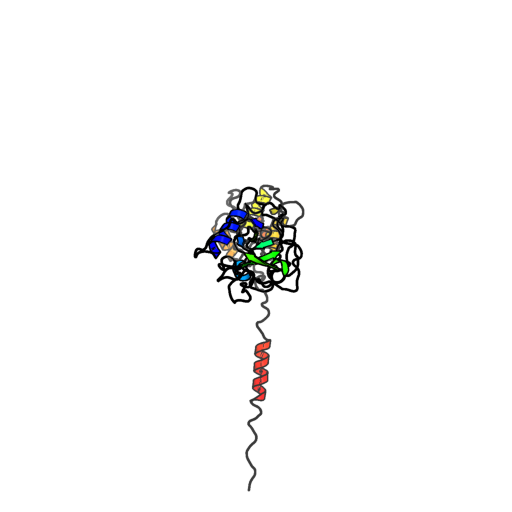PHE A 1 271 ? -16.425 -9.446 31.881 1.00 98.12 271 PHE A CA 1
ATOM 2089 C C . PHE A 1 271 ? -17.495 -9.888 32.876 1.00 98.12 271 PHE A C 1
ATOM 2091 O O . PHE A 1 271 ? -17.229 -10.068 34.069 1.00 98.12 271 PHE A O 1
ATOM 2098 N N . ASP A 1 272 ? -18.721 -10.063 32.400 1.00 97.25 272 ASP A N 1
ATOM 2099 C CA . ASP A 1 272 ? -19.856 -10.413 33.239 1.00 97.25 272 ASP A CA 1
ATOM 2100 C C . ASP A 1 272 ? -20.806 -11.426 32.575 1.00 97.25 272 ASP A C 1
ATOM 2102 O O . ASP A 1 272 ? -20.515 -12.116 31.592 1.00 97.25 272 ASP A O 1
ATOM 2106 N N . SER A 1 273 ? -21.965 -11.621 33.196 1.00 96.94 273 SER A N 1
ATOM 2107 C CA . SER A 1 273 ? -22.963 -12.571 32.708 1.00 96.94 273 SER A CA 1
ATOM 2108 C C . SER A 1 273 ? -23.547 -12.213 31.322 1.00 96.94 273 SER A C 1
ATOM 2110 O O . SER A 1 273 ? -24.116 -13.090 30.661 1.00 96.94 273 SER A O 1
ATOM 2112 N N . ALA A 1 274 ? -23.452 -10.960 30.870 1.00 96.50 274 ALA A N 1
ATOM 2113 C CA . ALA A 1 274 ? -23.891 -10.498 29.556 1.00 96.50 274 ALA A CA 1
ATOM 2114 C C . ALA A 1 274 ? -22.968 -10.984 28.428 1.00 96.50 274 ALA A C 1
ATOM 2116 O O . ALA A 1 274 ? -23.480 -11.335 27.358 1.00 96.50 274 ALA A O 1
ATOM 2117 N N . ASP A 1 275 ? -21.667 -11.143 28.679 1.00 97.19 275 ASP A N 1
ATOM 2118 C CA . ASP A 1 275 ? -20.715 -11.719 27.716 1.00 97.19 275 ASP A CA 1
ATOM 2119 C C . ASP A 1 275 ? -21.038 -13.171 27.402 1.00 97.19 275 ASP A C 1
ATOM 2121 O O . ASP A 1 275 ? -21.028 -13.592 26.245 1.00 97.19 275 ASP A O 1
ATOM 2125 N N . PHE A 1 276 ? -21.457 -13.938 28.410 1.00 95.56 276 PHE A N 1
ATOM 2126 C CA . PHE A 1 276 ? -21.949 -15.295 28.180 1.00 95.56 276 PHE A CA 1
ATOM 2127 C C . PHE A 1 276 ? -23.185 -15.297 27.286 1.00 95.56 276 PHE A C 1
ATOM 2129 O O . PHE A 1 276 ? -23.320 -16.148 26.406 1.00 95.56 276 PHE A O 1
ATOM 2136 N N . ILE A 1 277 ? -24.095 -14.339 27.472 1.00 94.94 277 ILE A N 1
ATOM 2137 C CA . ILE A 1 277 ? -25.272 -14.217 26.611 1.00 94.94 277 ILE A CA 1
ATOM 2138 C C . ILE A 1 277 ? -24.843 -13.889 25.174 1.00 94.94 277 ILE A C 1
ATOM 2140 O O . ILE A 1 277 ? -25.414 -14.464 24.245 1.00 94.94 277 ILE A O 1
ATOM 2144 N N . ALA A 1 278 ? -23.867 -13.000 24.974 1.00 92.88 278 ALA A N 1
ATOM 2145 C CA . ALA A 1 278 ? -23.322 -12.684 23.653 1.00 92.88 278 ALA A CA 1
ATOM 2146 C C . ALA A 1 278 ? -22.689 -13.924 22.995 1.00 92.88 278 ALA A C 1
ATOM 2148 O O . ALA A 1 278 ? -23.098 -14.309 21.897 1.00 92.88 278 ALA A O 1
ATOM 2149 N N . ALA A 1 279 ? -21.804 -14.625 23.704 1.00 93.69 279 ALA A N 1
ATOM 2150 C CA . ALA A 1 279 ? -21.117 -15.812 23.203 1.00 93.69 279 ALA A CA 1
ATOM 2151 C C . ALA A 1 279 ? -22.064 -16.968 22.868 1.00 93.69 279 ALA A C 1
ATOM 2153 O O . ALA A 1 279 ? -22.001 -17.539 21.776 1.00 93.69 279 ALA A O 1
ATOM 2154 N N . PHE A 1 280 ? -23.018 -17.290 23.746 1.00 92.69 280 PHE A N 1
ATOM 2155 C CA . PHE A 1 280 ? -23.927 -18.417 23.517 1.00 92.69 280 PHE A CA 1
ATOM 2156 C C . PHE A 1 280 ? -25.018 -18.138 22.477 1.00 92.69 280 PHE A C 1
ATOM 2158 O O . PHE A 1 280 ? -25.557 -19.091 21.908 1.00 92.69 280 PHE A O 1
ATOM 2165 N N . LYS A 1 281 ? -25.336 -16.872 22.168 1.00 90.06 281 LYS A N 1
ATOM 2166 C CA . LYS A 1 281 ? -26.271 -16.532 21.078 1.00 90.06 281 LYS A CA 1
ATOM 2167 C C . LYS A 1 281 ? -25.782 -17.018 19.713 1.00 90.06 281 LYS A C 1
ATOM 2169 O O . LYS A 1 281 ? -26.617 -17.372 18.882 1.00 90.06 281 LYS A O 1
ATOM 2174 N N . SER A 1 282 ? -24.466 -17.080 19.502 1.00 78.56 282 SER A N 1
ATOM 2175 C CA . SER A 1 282 ? -23.861 -17.566 18.253 1.00 78.56 282 SER A CA 1
ATOM 2176 C C . SER A 1 282 ? -24.090 -19.068 18.014 1.00 78.56 282 SER A C 1
ATOM 2178 O O . SER A 1 282 ? -24.014 -19.546 16.878 1.00 78.56 282 SER A O 1
ATOM 2180 N N . GLY A 1 283 ? -24.357 -19.828 19.087 1.00 84.00 283 GLY A N 1
ATOM 2181 C CA . GLY A 1 283 ? -24.451 -21.287 19.063 1.00 84.00 283 GLY A CA 1
ATOM 2182 C C . GLY A 1 283 ? -23.131 -21.995 18.732 1.00 84.00 283 GLY A C 1
ATOM 2183 O O . GLY A 1 283 ? -23.168 -23.165 18.357 1.00 84.00 283 GLY A O 1
ATOM 2184 N N . ALA A 1 284 ? -21.991 -21.301 18.830 1.00 86.88 284 ALA A N 1
ATOM 2185 C CA . ALA A 1 284 ? -20.697 -21.817 18.390 1.00 86.88 284 ALA A CA 1
ATOM 2186 C C . ALA A 1 284 ? -19.986 -22.727 19.410 1.00 86.88 284 ALA A C 1
ATOM 2188 O O . ALA A 1 284 ? -19.085 -23.469 19.019 1.00 86.88 284 ALA A O 1
ATOM 2189 N N . TYR A 1 285 ? -20.402 -22.704 20.682 1.00 89.81 285 TYR A N 1
ATOM 2190 C CA . TYR A 1 285 ? -19.751 -23.455 21.758 1.00 89.81 285 TYR A CA 1
ATOM 2191 C C . TYR A 1 285 ? -19.716 -24.959 21.478 1.00 89.81 285 TYR A C 1
ATOM 2193 O O . TYR A 1 285 ? -20.773 -25.574 21.297 1.00 89.81 285 TYR A O 1
ATOM 2201 N N . GLU A 1 286 ? -18.513 -25.540 21.455 1.00 84.44 286 GLU A N 1
ATOM 2202 C CA . GLU A 1 286 ? -18.273 -26.961 21.146 1.00 84.44 286 GLU A CA 1
ATOM 2203 C C . GLU A 1 286 ? -18.908 -27.397 19.805 1.00 84.44 286 GLU A C 1
ATOM 2205 O O . GLU A 1 286 ? -19.182 -28.577 19.569 1.00 84.44 286 GLU A O 1
ATOM 2210 N N . SER A 1 287 ? -19.193 -26.442 18.913 1.00 74.50 287 SER A N 1
ATOM 2211 C CA . SER A 1 287 ? -19.646 -26.729 17.558 1.00 74.50 287 SER A CA 1
ATOM 2212 C C . SER A 1 287 ? -18.415 -26.922 16.676 1.00 74.50 287 SER A C 1
ATOM 2214 O O . SER A 1 287 ? -17.510 -26.092 16.683 1.00 74.50 287 SER A O 1
ATOM 2216 N N . ASP A 1 288 ? -18.371 -28.011 15.905 1.00 56.75 288 ASP A N 1
ATOM 2217 C CA . ASP A 1 288 ? -17.262 -28.364 15.002 1.00 56.75 288 ASP A CA 1
ATOM 2218 C C . ASP A 1 288 ? -17.132 -27.401 13.793 1.00 56.75 288 ASP A C 1
ATOM 2220 O O . ASP A 1 288 ? -17.025 -27.822 12.640 1.00 56.75 288 ASP A O 1
ATOM 2224 N N . ARG A 1 289 ? -17.139 -26.081 14.007 1.00 55.56 289 ARG A N 1
ATOM 2225 C CA . ARG A 1 289 ? -16.755 -25.097 12.984 1.00 55.56 289 ARG A CA 1
ATOM 2226 C C . ARG A 1 289 ? -15.249 -25.130 12.680 1.00 55.56 289 ARG A C 1
ATOM 2228 O O . ARG A 1 289 ? -14.838 -24.627 11.641 1.00 55.56 289 ARG A O 1
ATOM 2235 N N . GLY A 1 290 ? -14.463 -25.840 13.493 1.00 47.62 290 GLY A N 1
ATOM 2236 C CA . GLY A 1 290 ? -13.025 -26.077 13.322 1.00 47.62 290 GLY A CA 1
ATOM 2237 C C . GLY A 1 290 ? -12.624 -27.228 12.386 1.00 47.62 290 GLY A C 1
ATOM 2238 O O . GLY A 1 290 ? -11.472 -27.657 12.418 1.00 47.62 290 GLY A O 1
ATOM 2239 N N . VAL A 1 291 ? -13.521 -27.754 11.542 1.00 36.84 291 VAL A N 1
ATOM 2240 C CA . VAL A 1 291 ? -13.128 -28.687 10.471 1.00 36.84 291 VAL A CA 1
ATOM 2241 C C . VAL A 1 291 ? -13.503 -28.089 9.124 1.00 36.84 291 VAL A C 1
ATOM 2243 O O . VAL A 1 291 ? -14.573 -28.350 8.573 1.00 36.84 291 VAL A O 1
ATOM 2246 N N . VAL A 1 292 ? -12.575 -27.331 8.532 1.00 37.09 292 VAL A N 1
ATOM 2247 C CA . VAL A 1 292 ? -12.523 -27.242 7.071 1.00 37.09 292 VAL A CA 1
ATOM 2248 C C . VAL A 1 292 ? -12.511 -28.683 6.580 1.00 37.09 292 VAL A C 1
ATOM 2250 O O . VAL A 1 292 ? -11.574 -29.435 6.858 1.00 37.09 292 VAL A O 1
ATOM 2253 N N . ALA A 1 293 ? -13.566 -29.088 5.876 1.00 35.22 293 ALA A N 1
ATOM 2254 C CA . ALA A 1 293 ? -13.526 -30.282 5.060 1.00 35.22 293 ALA A CA 1
ATOM 2255 C C . ALA A 1 293 ? -12.401 -30.069 4.042 1.00 35.22 293 ALA A C 1
ATOM 2257 O O . ALA A 1 293 ? -12.606 -29.471 2.986 1.00 35.22 293 ALA A O 1
ATOM 2258 N N . LEU A 1 294 ? -11.186 -30.498 4.391 1.00 33.38 294 LEU A N 1
ATOM 2259 C CA . LEU A 1 294 ? -10.094 -30.623 3.445 1.00 33.38 294 LEU A CA 1
ATOM 2260 C C . LEU A 1 294 ? -10.669 -31.410 2.262 1.00 33.38 294 LEU A C 1
ATOM 2262 O O . LEU A 1 294 ? -11.196 -32.506 2.491 1.00 33.38 294 LEU A O 1
ATOM 2266 N N . PRO A 1 295 ? -10.624 -30.899 1.017 1.00 36.41 295 PRO A N 1
ATOM 2267 C CA . PRO A 1 295 ? -10.909 -31.754 -0.120 1.00 36.41 295 PRO A CA 1
ATOM 2268 C C . PRO A 1 295 ? -9.944 -32.929 -0.001 1.00 36.41 295 PRO A C 1
ATOM 2270 O O . PRO A 1 295 ? -8.730 -32.723 0.053 1.00 36.41 295 PRO A O 1
ATOM 2273 N N . GLU A 1 296 ? -10.497 -34.136 0.152 1.00 44.69 296 GLU A N 1
ATOM 2274 C CA . GLU A 1 296 ? -9.720 -35.342 0.425 1.00 44.69 296 GLU A CA 1
ATOM 2275 C C . GLU A 1 296 ? -8.474 -35.366 -0.471 1.00 44.69 296 GLU A C 1
ATOM 2277 O O . GLU A 1 296 ? -8.608 -35.200 -1.693 1.00 44.69 296 GLU A O 1
ATOM 2282 N N . PRO A 1 297 ? -7.262 -35.558 0.086 1.00 36.34 297 PRO A N 1
ATOM 2283 C CA . PRO A 1 297 ? -6.062 -35.607 -0.721 1.00 36.34 297 PRO A CA 1
ATOM 2284 C C . PRO A 1 297 ? -6.186 -36.789 -1.678 1.00 36.34 297 PRO A C 1
ATOM 2286 O O . PRO A 1 297 ? -6.023 -37.948 -1.310 1.00 36.34 297 PRO A O 1
ATOM 2289 N N . CYS A 1 298 ? -6.471 -36.484 -2.940 1.00 44.12 298 CYS A N 1
ATOM 2290 C CA . CYS A 1 298 ? -6.203 -37.349 -4.073 1.00 44.12 298 CYS A CA 1
ATOM 2291 C C . CYS A 1 298 ? -6.661 -38.816 -3.914 1.00 44.12 298 CYS A C 1
ATOM 2293 O O . CYS A 1 298 ? -5.892 -39.736 -4.207 1.00 44.12 298 CYS A O 1
ATOM 2295 N N . THR A 1 299 ? -7.953 -39.069 -3.667 1.00 49.75 299 THR A N 1
ATOM 2296 C CA . THR A 1 299 ? -8.572 -40.392 -3.942 1.00 49.75 299 THR A CA 1
ATOM 2297 C C . THR A 1 299 ? -8.433 -40.798 -5.433 1.00 49.75 299 THR A C 1
ATOM 2299 O O . THR A 1 299 ? -8.656 -41.945 -5.820 1.00 49.75 299 THR A O 1
ATOM 2302 N N . ARG A 1 300 ? -7.946 -39.894 -6.301 1.00 48.22 300 ARG A N 1
ATOM 2303 C CA . ARG A 1 300 ? -7.577 -40.175 -7.700 1.00 48.22 300 ARG A CA 1
ATOM 2304 C C . ARG A 1 300 ? -6.204 -40.836 -7.899 1.00 48.22 300 ARG A C 1
ATOM 2306 O O . ARG A 1 300 ? -6.021 -41.475 -8.932 1.00 48.22 300 ARG A O 1
ATOM 2313 N N . ILE A 1 301 ? -5.266 -40.764 -6.947 1.00 52.19 301 ILE A N 1
ATOM 2314 C CA . ILE A 1 301 ? -3.943 -41.409 -7.106 1.00 52.19 301 ILE A CA 1
ATOM 2315 C C . ILE A 1 301 ? -3.966 -42.870 -6.621 1.00 52.19 301 ILE A C 1
ATOM 2317 O O . ILE A 1 301 ? -3.324 -43.724 -7.231 1.00 52.19 301 ILE A O 1
ATOM 2321 N N . VAL A 1 302 ? -4.797 -43.225 -5.633 1.00 47.50 302 VAL A N 1
ATOM 2322 C CA . VAL A 1 302 ? -4.931 -44.629 -5.184 1.00 47.50 302 VAL A CA 1
ATOM 2323 C C . VAL A 1 302 ? -5.738 -45.486 -6.178 1.00 47.50 302 VAL A C 1
ATOM 2325 O O . VAL A 1 302 ? -5.445 -46.671 -6.356 1.00 47.50 302 VAL A O 1
ATOM 2328 N N . ALA A 1 303 ? -6.678 -44.896 -6.928 1.00 47.22 303 ALA A N 1
ATOM 2329 C CA . ALA A 1 303 ? -7.433 -45.615 -7.962 1.00 47.22 303 ALA A CA 1
ATOM 2330 C C . ALA A 1 303 ? -6.584 -46.007 -9.195 1.00 47.22 303 ALA A C 1
ATOM 2332 O O . ALA A 1 303 ? -6.875 -47.011 -9.849 1.00 47.22 303 ALA A O 1
ATOM 2333 N N . ILE A 1 304 ? -5.502 -45.277 -9.496 1.00 49.38 304 ILE A N 1
ATOM 2334 C CA . ILE A 1 304 ? -4.627 -45.574 -10.646 1.00 49.38 304 ILE A CA 1
ATOM 2335 C C . ILE A 1 304 ? -3.631 -46.704 -10.327 1.00 49.38 304 ILE A C 1
ATOM 2337 O O . ILE A 1 304 ? -3.326 -47.520 -11.201 1.00 49.38 304 ILE A O 1
ATOM 2341 N N . PHE A 1 305 ? -3.202 -46.859 -9.069 1.00 49.66 305 PHE A N 1
ATOM 2342 C CA . PHE A 1 305 ? -2.326 -47.973 -8.676 1.00 49.66 305 PHE A CA 1
ATOM 2343 C C . PHE A 1 305 ? -3.054 -49.319 -8.513 1.00 49.66 305 PHE A C 1
ATOM 2345 O O . PHE A 1 305 ? -2.435 -50.368 -8.700 1.00 49.66 305 PHE A O 1
ATOM 2352 N N . LEU A 1 306 ? -4.370 -49.328 -8.273 1.00 50.84 306 LEU A N 1
ATOM 2353 C CA . LEU A 1 306 ? -5.151 -50.573 -8.209 1.00 50.84 306 LEU A CA 1
ATOM 2354 C C . LEU A 1 306 ? -5.560 -51.124 -9.589 1.00 50.84 306 LEU A C 1
ATOM 2356 O O . LEU A 1 306 ? -5.780 -52.330 -9.716 1.00 50.84 306 LEU A O 1
ATOM 2360 N N . LEU A 1 307 ? -5.573 -50.302 -10.647 1.00 51.25 307 LEU A N 1
ATOM 2361 C CA . LEU A 1 307 ? -5.874 -50.756 -12.015 1.00 51.25 307 LEU A CA 1
ATOM 2362 C C . LEU A 1 307 ? -4.637 -51.222 -12.809 1.00 51.25 307 LEU A C 1
ATOM 2364 O O . LEU A 1 307 ? -4.767 -52.062 -13.699 1.00 51.25 307 LEU A O 1
ATOM 2368 N N . LEU A 1 308 ? -3.423 -50.784 -12.454 1.00 52.34 308 LEU A N 1
ATOM 2369 C CA . LEU A 1 308 ? -2.183 -51.268 -13.087 1.00 52.34 308 LEU A CA 1
ATOM 2370 C C . LEU A 1 308 ? -1.651 -52.582 -12.479 1.00 52.34 308 LEU A C 1
ATOM 2372 O O . LEU A 1 308 ? -0.977 -53.350 -13.169 1.00 52.34 308 LEU A O 1
ATOM 2376 N N . GLY A 1 309 ? -2.024 -52.914 -11.236 1.00 49.97 309 GLY A N 1
ATOM 2377 C CA . GLY A 1 309 ? -1.682 -54.194 -10.597 1.00 49.97 309 GLY A CA 1
ATOM 2378 C C . GLY A 1 309 ? -2.413 -55.413 -11.182 1.00 49.97 309 GLY A C 1
ATOM 2379 O O . GLY A 1 309 ? -1.887 -56.527 -11.148 1.00 49.97 309 GLY A O 1
ATOM 2380 N N . HIS A 1 310 ? -3.590 -55.223 -11.790 1.00 51.09 310 HIS A N 1
ATOM 2381 C CA . HIS A 1 310 ? -4.378 -56.322 -12.366 1.00 51.09 310 HIS A CA 1
ATOM 2382 C C . HIS A 1 310 ? -3.948 -56.725 -13.792 1.00 51.09 310 HIS A C 1
ATOM 2384 O O . HIS A 1 310 ? -4.212 -57.850 -14.218 1.00 51.09 310 HIS A O 1
ATOM 2390 N N . CYS A 1 311 ? -3.213 -55.873 -14.516 1.00 49.41 311 CYS A N 1
ATOM 2391 C CA . CYS A 1 311 ? -2.689 -56.210 -15.848 1.00 49.41 311 CYS A CA 1
ATOM 2392 C C . CYS A 1 311 ? -1.365 -56.998 -15.818 1.00 49.41 311 CYS A C 1
ATOM 2394 O O . CYS A 1 311 ? -1.031 -57.668 -16.796 1.00 49.41 311 CYS A O 1
ATOM 2396 N N . VAL A 1 312 ? -0.623 -56.987 -14.703 1.00 54.44 312 VAL A N 1
ATOM 2397 C CA . VAL A 1 312 ? 0.668 -57.701 -14.587 1.00 54.44 312 VAL A CA 1
ATOM 2398 C C . VAL A 1 312 ? 0.508 -59.124 -14.023 1.00 54.44 312 VAL A C 1
ATOM 2400 O O . VAL A 1 312 ? 1.334 -59.995 -14.302 1.00 54.44 312 VAL A O 1
ATOM 2403 N N . LEU A 1 313 ? -0.592 -59.425 -13.321 1.00 51.03 313 LEU A N 1
ATOM 2404 C CA . LEU A 1 313 ? -0.828 -60.743 -12.710 1.00 51.03 313 LEU A CA 1
ATOM 2405 C C . LEU A 1 313 ? -1.627 -61.736 -13.579 1.00 51.03 313 LEU A C 1
ATOM 2407 O O . LEU A 1 313 ? -1.653 -62.923 -13.256 1.00 51.03 313 LEU A O 1
ATOM 2411 N N . SER A 1 314 ? -2.195 -61.329 -14.723 1.00 53.62 314 SER A N 1
ATOM 2412 C CA . SER A 1 314 ? -2.949 -62.249 -15.601 1.00 53.62 314 SER A CA 1
ATOM 2413 C C . SER A 1 314 ? -2.104 -63.003 -16.646 1.00 53.62 314 SER A C 1
ATOM 2415 O O . SER A 1 314 ? -2.622 -63.876 -17.340 1.00 53.62 314 SER A O 1
ATOM 2417 N N . ARG A 1 315 ? -0.787 -62.750 -16.752 1.00 55.03 315 ARG A N 1
ATOM 2418 C CA . ARG A 1 315 ? 0.073 -63.364 -17.794 1.00 55.03 315 ARG A CA 1
ATOM 2419 C C . ARG A 1 315 ? 0.921 -64.571 -17.376 1.00 55.03 315 ARG A C 1
ATOM 2421 O O . ARG A 1 315 ? 1.724 -65.044 -18.178 1.00 55.03 315 ARG A O 1
ATOM 2428 N N . LYS A 1 316 ? 0.744 -65.147 -16.182 1.00 53.81 316 LYS A N 1
ATOM 2429 C CA . LYS A 1 316 ? 1.504 -66.348 -15.768 1.00 53.81 316 LYS A CA 1
ATOM 2430 C C . LYS A 1 316 ? 0.626 -67.492 -15.265 1.00 53.81 316 LYS A C 1
ATOM 2432 O O . LYS A 1 316 ? 0.734 -67.898 -14.114 1.00 53.81 316 LYS A O 1
ATOM 2437 N N . ARG A 1 317 ? -0.172 -68.092 -16.154 1.00 56.41 317 ARG A N 1
ATOM 2438 C CA . ARG A 1 317 ? -0.554 -69.512 -16.021 1.00 56.41 317 ARG A CA 1
ATOM 2439 C C . ARG A 1 317 ? -1.089 -70.102 -17.328 1.00 56.41 317 ARG A C 1
ATOM 2441 O O . ARG A 1 317 ? -2.276 -70.336 -17.460 1.00 56.41 317 ARG A O 1
ATOM 2448 N N . PHE A 1 318 ? -0.204 -70.389 -18.285 1.00 52.84 318 PHE A N 1
ATOM 2449 C CA . PHE A 1 318 ? -0.445 -71.477 -19.243 1.00 52.84 318 PHE A CA 1
ATOM 2450 C C . PHE A 1 318 ? 0.872 -71.962 -19.867 1.00 52.84 318 PHE A C 1
ATOM 2452 O O . PHE A 1 318 ? 1.340 -71.422 -20.864 1.00 52.84 318 PHE A O 1
ATOM 2459 N N . ARG A 1 319 ? 1.503 -72.972 -19.252 1.00 51.31 319 ARG A N 1
ATOM 2460 C CA . ARG A 1 319 ? 2.441 -73.886 -19.933 1.00 51.31 319 ARG A CA 1
ATOM 2461 C C . ARG A 1 319 ? 2.716 -75.135 -19.085 1.00 51.31 319 ARG A C 1
ATOM 2463 O O . ARG A 1 319 ? 3.491 -75.077 -18.137 1.00 51.31 319 ARG A O 1
ATOM 2470 N N . ARG A 1 320 ? 2.080 -76.249 -19.464 1.00 46.09 320 ARG A N 1
ATOM 2471 C CA . ARG A 1 320 ? 2.540 -77.658 -19.382 1.00 46.09 320 ARG A CA 1
ATOM 2472 C C . ARG A 1 320 ? 1.579 -78.479 -20.268 1.00 46.09 320 ARG A C 1
ATOM 2474 O O . ARG A 1 320 ? 0.420 -78.614 -19.910 1.00 46.09 320 ARG A O 1
ATOM 2481 N N . ILE A 1 321 ? 1.867 -78.557 -21.573 1.00 54.38 321 ILE A N 1
ATOM 2482 C CA . ILE A 1 321 ? 2.442 -79.703 -22.324 1.00 54.38 321 ILE A CA 1
ATOM 2483 C C . ILE A 1 321 ? 1.560 -80.969 -22.268 1.00 54.38 321 ILE A C 1
ATOM 2485 O O . ILE A 1 321 ? 1.472 -81.567 -21.199 1.00 54.38 321 ILE A O 1
ATOM 2489 N N . PRO A 1 322 ? 1.011 -81.438 -23.408 1.00 47.53 322 PRO A N 1
ATOM 2490 C CA . PRO A 1 322 ? 0.658 -82.837 -23.617 1.00 47.53 322 PRO A CA 1
ATOM 2491 C C . PRO A 1 322 ? 1.752 -83.552 -24.432 1.00 47.53 322 PRO A C 1
ATOM 2493 O O . PRO A 1 322 ? 2.237 -83.020 -25.431 1.00 47.53 322 PRO A O 1
ATOM 2496 N N . GLY A 1 323 ? 2.124 -84.762 -24.025 1.00 51.50 323 GLY A N 1
ATOM 2497 C CA . GLY A 1 323 ? 3.008 -85.630 -24.799 1.00 51.50 323 GLY A CA 1
ATOM 2498 C C . GLY A 1 323 ? 3.133 -87.008 -24.162 1.00 51.50 323 GLY A C 1
ATOM 2499 O O . GLY A 1 323 ? 3.676 -87.117 -23.065 1.00 51.50 323 GLY A O 1
ATOM 2500 N N . HIS A 1 324 ? 2.562 -87.997 -24.853 1.00 47.41 324 HIS A N 1
ATOM 2501 C CA . HIS A 1 324 ? 2.842 -89.427 -24.722 1.00 47.41 324 HIS A CA 1
ATOM 2502 C C . HIS A 1 324 ? 4.322 -89.745 -24.945 1.00 47.41 324 HIS A C 1
ATOM 2504 O O . HIS A 1 324 ? 4.967 -88.996 -25.714 1.00 47.41 324 HIS A O 1
#

Sequence (324 aa):
MSLENQAFQADTEWECTHNDFVTSEAKLPGSLTESLDTTWTAIAAFPTVNARENTHTDFDGGFPIFRVDGETKIADDYADLWQQRTAIQNGISTTQFNEVTESYVVYTGMSHRGEICVNVDGALCSLDGGGLVAVGRNDHRTEDWTGYWLVMTNELYSVYAMSGILTVGGITGDFDENQVRDVSDIDHLANAVRTTEADSRFDINGDGVVSLEDHRVLIEEVIGTSFGDSDLNGVFDSRDFISVFQTGHYEDGIAANSTWATGDWNGDGEFDSADFIAAFKSGAYESDRGVVALPEPCTRIVAIFLLLGHCVLSRKRFRRIPGH

pLDDT: mean 82.6, std 17.68, range [28.25, 98.12]

Secondary structure (DSSP, 8-state):
--EEPPP----S-HHHHHHHHHHHHHTSTT-TTTT----EEESS--SSS-HHHHTT--SS----EE-TTSSSEEESSHHHHH-TTS--SS---B-TTSPBPS--EEE--B-TTSSBPB-TTS-B-STTSSSEEEEEETT--SGGGT-SEEEETTS--EEPEEESP---SPPTT--S-SS--SHHHHHHHHHHHHHT---GGG--S-SS--SHHHHHHIIIIII---TT-TT-SS--SHHHHHHHHHHT-BT---TT---GGGT--SSSS-BSHHHHHHHHHTT-TT--TT------S-HHHHHHHHHHHHHHSTTS--------